Protein AF-A0A431K1G0-F1 (afdb_monomer)

Structure (mmCIF, N/CA/C/O backbone):
data_AF-A0A431K1G0-F1
#
_entry.id   AF-A0A431K1G0-F1
#
loop_
_atom_site.group_PDB
_atom_site.id
_atom_site.type_symbol
_atom_site.label_atom_id
_atom_site.label_alt_id
_atom_site.label_comp_id
_atom_site.label_asym_id
_atom_site.label_entity_id
_atom_site.label_seq_id
_atom_site.pdbx_PDB_ins_code
_atom_site.Cartn_x
_atom_site.Cartn_y
_atom_site.Cartn_z
_atom_site.occupancy
_atom_site.B_iso_or_equiv
_atom_site.auth_seq_id
_atom_site.auth_comp_id
_atom_site.auth_asym_id
_atom_site.auth_atom_id
_atom_site.pdbx_PDB_model_num
ATOM 1 N N . MET A 1 1 ? -19.850 4.239 7.654 1.00 68.44 1 MET A N 1
ATOM 2 C CA . MET A 1 1 ? -18.557 4.791 7.190 1.00 68.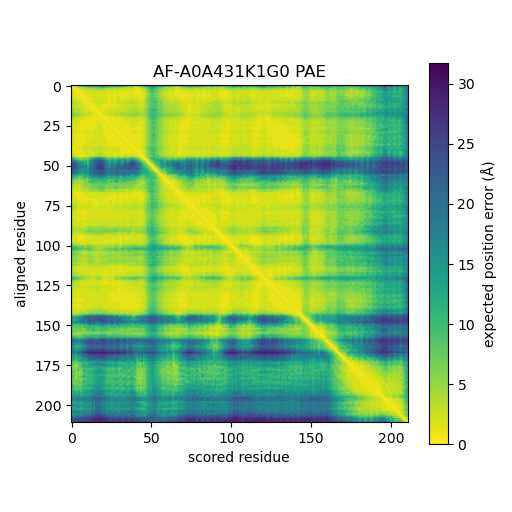44 1 MET A CA 1
ATOM 3 C C . MET A 1 1 ? -17.780 3.682 6.498 1.00 68.44 1 MET A C 1
ATOM 5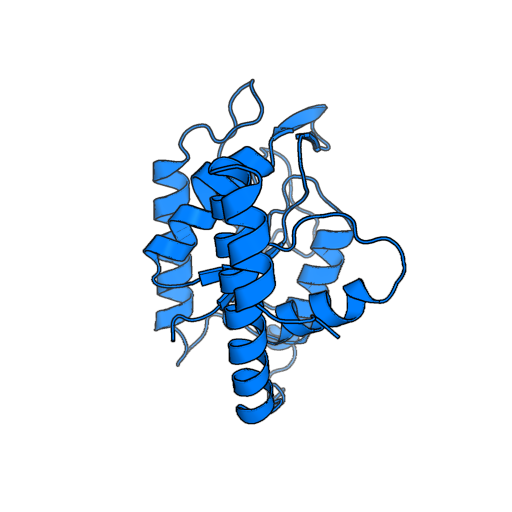 O O . MET A 1 1 ? -17.920 2.540 6.928 1.00 68.44 1 MET A O 1
ATOM 9 N N . ARG A 1 2 ? -17.032 3.976 5.426 1.00 83.62 2 ARG A N 1
ATOM 10 C CA . ARG A 1 2 ? -16.175 2.970 4.774 1.00 83.62 2 ARG A CA 1
ATOM 11 C C . ARG A 1 2 ? -14.934 2.705 5.646 1.00 83.62 2 ARG A C 1
ATOM 13 O O . ARG A 1 2 ? -14.463 3.650 6.276 1.00 83.62 2 ARG A O 1
ATOM 20 N N . PRO A 1 3 ? -14.411 1.467 5.717 1.00 89.38 3 PRO A N 1
ATOM 21 C CA . PRO A 1 3 ? -13.143 1.203 6.395 1.00 89.38 3 PRO A CA 1
ATOM 22 C C . PRO A 1 3 ? -11.995 1.969 5.733 1.00 89.38 3 PRO A C 1
ATOM 24 O O . PRO A 1 3 ? -11.969 2.109 4.508 1.00 89.38 3 PRO A O 1
ATOM 27 N N . LEU A 1 4 ? -11.035 2.431 6.533 1.00 90.56 4 LEU A N 1
ATOM 28 C CA . LEU A 1 4 ? -9.854 3.137 6.032 1.00 90.56 4 LEU A CA 1
ATOM 29 C C . LEU A 1 4 ? -8.742 2.140 5.686 1.00 90.56 4 LEU A C 1
ATOM 31 O O . LEU A 1 4 ? -8.428 1.250 6.484 1.00 90.56 4 LEU A O 1
ATOM 35 N N . CYS A 1 5 ? -8.120 2.324 4.522 1.00 93.19 5 CYS A N 1
ATOM 36 C CA . CYS A 1 5 ? -6.957 1.564 4.080 1.00 93.19 5 CYS A CA 1
ATOM 37 C C . CYS A 1 5 ? -5.764 2.499 3.866 1.00 93.19 5 CYS A C 1
ATOM 39 O O . CYS A 1 5 ? -5.753 3.298 2.927 1.00 93.19 5 CYS A O 1
ATOM 41 N N . PHE A 1 6 ? -4.751 2.388 4.723 1.00 93.62 6 PHE A N 1
ATOM 42 C CA . PHE A 1 6 ? -3.534 3.193 4.623 1.00 93.62 6 PHE A CA 1
ATOM 43 C C . PHE A 1 6 ? -2.637 2.685 3.489 1.00 93.62 6 PHE A C 1
ATOM 45 O O . PHE A 1 6 ? -2.483 1.478 3.317 1.00 93.62 6 PHE A O 1
ATOM 52 N N . VAL A 1 7 ? -2.029 3.585 2.721 1.00 95.00 7 VAL A N 1
ATOM 53 C CA . VAL A 1 7 ? -1.162 3.239 1.590 1.00 95.00 7 VAL A CA 1
ATOM 54 C C . VAL A 1 7 ? 0.262 3.694 1.874 1.00 95.00 7 VAL A C 1
ATOM 56 O O . VAL A 1 7 ? 0.550 4.889 1.867 1.00 95.00 7 VAL A O 1
ATOM 59 N N . LEU A 1 8 ? 1.150 2.724 2.082 1.00 94.25 8 LEU A N 1
ATOM 60 C CA . LEU A 1 8 ? 2.581 2.926 2.259 1.00 94.25 8 LEU A CA 1
ATOM 61 C C . LEU A 1 8 ? 3.246 2.785 0.889 1.00 94.25 8 LEU A C 1
ATOM 63 O O . LEU A 1 8 ? 3.428 1.675 0.386 1.00 94.25 8 LEU A O 1
ATOM 67 N N . ILE A 1 9 ? 3.565 3.906 0.251 1.00 94.19 9 ILE A N 1
ATOM 68 C CA . ILE A 1 9 ? 4.151 3.922 -1.091 1.00 94.19 9 ILE A CA 1
ATOM 69 C C . ILE A 1 9 ? 5.136 5.093 -1.232 1.00 94.19 9 ILE A C 1
ATOM 71 O O . ILE A 1 9 ? 4.887 6.167 -0.681 1.00 94.19 9 ILE A O 1
ATOM 75 N N . PRO A 1 10 ? 6.253 4.932 -1.965 1.00 92.38 10 PRO A N 1
ATOM 76 C CA . PRO A 1 10 ? 7.095 6.060 -2.354 1.00 92.38 10 PRO A CA 1
ATOM 77 C C . PRO A 1 10 ? 6.356 7.092 -3.224 1.00 92.38 10 PRO A C 1
ATOM 79 O O . PRO A 1 10 ? 5.346 6.787 -3.850 1.00 92.38 10 PRO A O 1
ATOM 82 N N . PHE A 1 11 ? 6.901 8.307 -3.327 1.00 90.06 11 PHE A N 1
ATOM 83 C CA . PHE A 1 11 ? 6.332 9.373 -4.165 1.00 90.06 11 PHE A CA 1
ATOM 84 C C . PHE A 1 11 ? 7.098 9.580 -5.462 1.00 90.06 11 PHE A C 1
ATOM 86 O O . PHE A 1 11 ? 8.335 9.519 -5.485 1.00 90.06 11 PHE A O 1
ATOM 93 N N . GLY A 1 12 ? 6.354 9.927 -6.513 1.00 92.12 12 GLY A N 1
ATOM 94 C CA . GLY A 1 12 ? 6.903 10.307 -7.803 1.00 92.12 12 GLY A CA 1
ATOM 95 C C . GLY A 1 12 ? 7.677 9.189 -8.486 1.00 92.12 12 GLY A C 1
ATOM 96 O O . GLY A 1 12 ? 7.477 7.996 -8.249 1.00 92.12 12 GLY A O 1
ATOM 97 N N . ARG A 1 13 ? 8.593 9.595 -9.365 1.00 95.44 13 ARG A N 1
ATOM 98 C CA . ARG A 1 13 ? 9.437 8.670 -10.119 1.00 95.44 13 ARG A CA 1
ATOM 99 C C . ARG A 1 13 ? 10.722 8.399 -9.351 1.00 95.44 13 ARG A C 1
ATOM 101 O O . ARG A 1 13 ? 11.440 9.337 -9.003 1.00 95.44 13 ARG A O 1
ATOM 108 N N . LYS A 1 14 ? 11.028 7.128 -9.093 1.00 94.94 14 LYS A N 1
ATOM 109 C CA . LYS A 1 14 ? 12.250 6.713 -8.388 1.00 94.94 14 LYS A CA 1
ATOM 110 C C . LYS A 1 14 ? 12.920 5.556 -9.113 1.00 94.94 14 LYS A C 1
ATOM 112 O O . LYS A 1 14 ? 12.252 4.721 -9.720 1.00 94.94 14 LYS A O 1
ATOM 117 N N . THR A 1 15 ? 14.243 5.511 -9.042 1.00 95.19 15 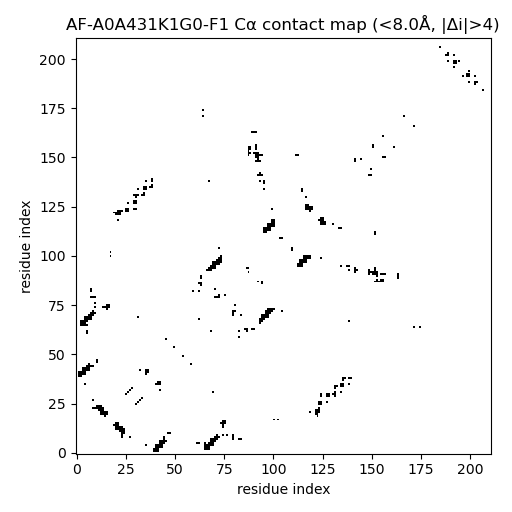THR A N 1
ATOM 118 C CA . THR A 1 15 ? 15.023 4.380 -9.546 1.00 95.19 15 THR A CA 1
ATOM 119 C C . THR A 1 15 ? 15.081 3.301 -8.476 1.00 95.19 15 THR A C 1
ATOM 121 O O . THR A 1 15 ? 15.496 3.573 -7.351 1.00 95.19 15 THR A O 1
ATOM 124 N N . ILE A 1 16 ? 14.633 2.098 -8.820 1.00 93.88 16 ILE A N 1
ATOM 125 C CA . ILE A 1 16 ? 14.622 0.934 -7.928 1.00 93.88 16 ILE A CA 1
ATOM 126 C C . ILE A 1 16 ? 15.963 0.183 -8.015 1.00 93.88 16 ILE A C 1
ATOM 128 O O . ILE A 1 16 ? 16.730 0.435 -8.949 1.00 93.88 16 ILE A O 1
ATOM 132 N N . PRO A 1 17 ? 16.277 -0.745 -7.089 1.00 91.06 17 PRO A N 1
ATOM 133 C CA . PRO A 1 17 ? 17.582 -1.415 -7.050 1.00 91.06 17 PRO A CA 1
ATOM 134 C C . PRO A 1 17 ? 18.004 -2.121 -8.348 1.00 91.06 17 PRO A C 1
ATOM 136 O O . PRO A 1 17 ? 19.194 -2.186 -8.640 1.00 91.06 17 PRO A O 1
ATOM 139 N N . SER A 1 18 ? 17.056 -2.598 -9.165 1.00 90.12 18 SER A N 1
ATOM 140 C CA . SER A 1 18 ? 17.340 -3.181 -10.488 1.00 90.12 18 SER A CA 1
ATOM 141 C C . SER A 1 18 ? 17.762 -2.161 -11.559 1.00 90.12 18 SER A C 1
ATOM 143 O O . SER A 1 18 ? 18.020 -2.536 -12.700 1.00 90.12 18 SER A O 1
ATOM 145 N N . GLY A 1 19 ? 17.825 -0.868 -11.226 1.00 91.25 19 GLY A N 1
ATOM 146 C CA . GLY A 1 19 ? 18.193 0.219 -12.137 1.00 91.25 19 GLY A CA 1
ATOM 147 C C . GLY A 1 19 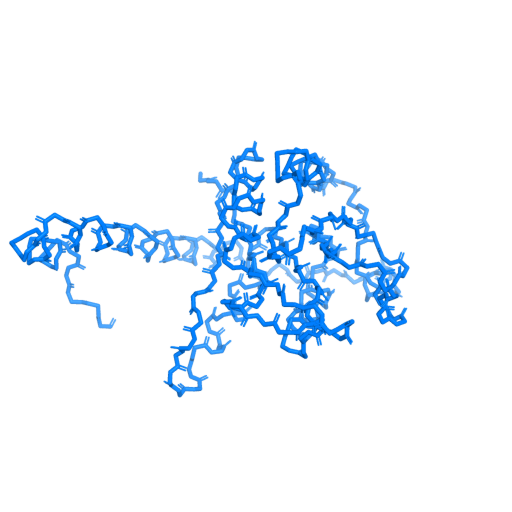? 17.030 0.760 -12.973 1.00 91.25 19 GLY A C 1
ATOM 148 O O . GLY A 1 19 ? 17.196 1.738 -13.700 1.00 91.25 19 GLY A O 1
ATOM 149 N N . ARG A 1 20 ? 15.838 0.165 -12.862 1.00 92.25 20 ARG A N 1
ATOM 150 C CA . ARG A 1 20 ? 14.628 0.631 -13.550 1.00 92.25 20 ARG A CA 1
ATOM 151 C C . ARG A 1 20 ? 14.061 1.867 -12.855 1.00 92.25 20 ARG A C 1
ATOM 153 O O . ARG A 1 20 ? 14.095 1.968 -11.633 1.00 92.25 20 ARG A O 1
ATOM 160 N N . THR A 1 21 ? 13.484 2.790 -13.614 1.00 95.81 21 THR A N 1
ATOM 161 C CA . THR A 1 21 ? 12.684 3.882 -13.045 1.00 95.81 21 THR A CA 1
ATOM 162 C C . THR A 1 21 ? 11.229 3.449 -12.946 1.00 95.81 21 THR A C 1
ATOM 164 O O . THR A 1 21 ? 10.678 2.936 -13.915 1.00 95.81 21 THR A O 1
ATOM 167 N N . VAL A 1 22 ? 10.609 3.678 -11.791 1.00 97.06 22 VAL A N 1
ATOM 168 C CA . VAL A 1 22 ? 9.203 3.371 -11.506 1.00 97.06 22 VAL A CA 1
ATOM 169 C C . VAL A 1 22 ? 8.473 4.657 -11.161 1.00 97.06 22 VAL A C 1
ATOM 171 O O . VAL A 1 22 ? 9.002 5.484 -10.421 1.00 97.06 22 VAL A O 1
ATOM 174 N N . ASP A 1 23 ? 7.279 4.829 -11.716 1.00 96.94 23 ASP A N 1
ATOM 175 C CA . ASP A 1 23 ? 6.359 5.916 -11.409 1.00 96.94 23 ASP A CA 1
ATOM 176 C C . ASP A 1 23 ? 5.360 5.450 -10.343 1.00 96.94 23 ASP A C 1
ATOM 178 O O . ASP A 1 23 ? 4.373 4.769 -10.633 1.00 96.94 23 ASP A O 1
ATOM 182 N N . PHE A 1 24 ? 5.639 5.791 -9.086 1.00 96.19 24 PHE A N 1
ATOM 183 C CA . PHE A 1 24 ? 4.817 5.366 -7.957 1.00 96.19 24 PHE A CA 1
ATOM 184 C C . PHE A 1 24 ? 3.478 6.109 -7.878 1.00 96.19 24 PHE A C 1
ATOM 186 O O . PHE A 1 24 ? 2.517 5.585 -7.313 1.00 96.19 24 PHE A O 1
ATOM 193 N N . ASP A 1 25 ? 3.361 7.282 -8.506 1.00 95.75 25 ASP A N 1
ATOM 194 C CA . ASP A 1 25 ? 2.074 7.966 -8.637 1.00 95.75 25 ASP A CA 1
ATOM 195 C C . ASP A 1 25 ? 1.167 7.243 -9.639 1.00 95.75 25 ASP A C 1
ATOM 197 O O . ASP A 1 25 ? -0.039 7.108 -9.401 1.00 95.75 25 ASP A O 1
ATOM 201 N N . ALA A 1 26 ? 1.735 6.692 -10.716 1.00 96.75 26 ALA A N 1
ATOM 202 C CA . ALA A 1 26 ? 1.012 5.815 -11.634 1.00 96.75 26 ALA A CA 1
ATOM 203 C C . ALA A 1 26 ? 0.604 4.491 -10.965 1.00 96.75 26 ALA A C 1
ATOM 205 O O . ALA A 1 26 ? -0.540 4.065 -11.114 1.00 96.75 26 ALA A O 1
ATOM 206 N N . VAL A 1 27 ? 1.494 3.866 -10.182 1.00 97.62 27 VAL A N 1
ATOM 207 C CA . VAL A 1 27 ? 1.155 2.664 -9.391 1.00 97.62 27 VAL A CA 1
ATOM 208 C C . VAL A 1 27 ? -0.008 2.963 -8.440 1.00 97.62 27 VAL A C 1
ATOM 210 O O . VAL A 1 27 ? -0.998 2.231 -8.413 1.00 97.62 27 VAL A O 1
ATOM 213 N N . TYR A 1 28 ? 0.049 4.074 -7.705 1.00 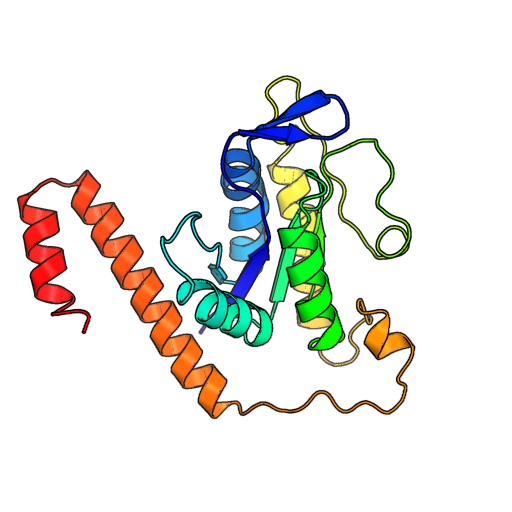97.50 28 TYR A N 1
ATOM 214 C CA . TYR A 1 28 ? -1.032 4.452 -6.802 1.00 97.50 28 TYR A CA 1
ATOM 215 C C . TYR A 1 28 ? -2.362 4.688 -7.531 1.00 97.50 28 TYR A C 1
ATOM 217 O O . TYR A 1 28 ? -3.389 4.127 -7.148 1.00 97.50 28 TYR A O 1
ATOM 225 N N . SER A 1 29 ? -2.351 5.527 -8.567 1.00 97.00 29 SER A N 1
ATOM 226 C CA . SER A 1 29 ? -3.571 5.995 -9.230 1.00 97.00 29 SER A CA 1
ATOM 227 C C . SER A 1 29 ? -4.232 4.942 -10.119 1.00 97.00 29 SER A C 1
ATOM 229 O O . SER A 1 29 ? -5.460 4.908 -10.181 1.00 97.00 29 SER A O 1
ATOM 231 N N . ALA A 1 30 ? -3.450 4.083 -10.778 1.00 97.44 30 ALA A N 1
ATOM 232 C CA . ALA A 1 30 ? -3.962 3.086 -11.714 1.00 97.44 30 ALA A CA 1
ATOM 233 C C . ALA A 1 30 ? -4.217 1.712 -11.074 1.00 97.44 30 ALA A C 1
ATOM 235 O O . ALA A 1 30 ? -5.067 0.977 -11.566 1.00 97.44 30 ALA A O 1
ATOM 236 N N . LEU A 1 31 ? -3.503 1.362 -9.996 1.00 98.06 31 LEU A N 1
ATOM 237 C CA . LEU A 1 31 ? -3.575 0.036 -9.370 1.00 98.06 31 LEU A CA 1
ATOM 238 C C . LEU A 1 31 ? -4.142 0.118 -7.948 1.00 98.06 31 LEU A C 1
ATOM 240 O O . LEU A 1 31 ? -5.209 -0.431 -7.677 1.00 98.06 31 LEU A O 1
ATOM 244 N N . ILE A 1 32 ? -3.453 0.809 -7.034 1.00 98.31 32 ILE A N 1
ATOM 245 C CA . ILE A 1 32 ? -3.741 0.706 -5.593 1.00 98.31 32 ILE A CA 1
ATOM 246 C C . ILE A 1 32 ? -5.077 1.351 -5.224 1.00 98.31 32 ILE A C 1
ATOM 248 O O . ILE A 1 32 ? -5.929 0.710 -4.609 1.00 98.31 32 ILE A O 1
ATOM 252 N N . ARG A 1 33 ? -5.277 2.621 -5.591 1.00 97.81 33 ARG A N 1
ATOM 253 C CA . ARG A 1 33 ? -6.491 3.363 -5.235 1.00 97.81 33 ARG A CA 1
ATOM 254 C C . ARG A 1 33 ? -7.754 2.708 -5.814 1.00 97.81 33 ARG A C 1
ATOM 256 O O . ARG A 1 33 ? -8.671 2.474 -5.027 1.00 97.81 33 ARG A O 1
ATOM 263 N N . PRO A 1 34 ? -7.815 2.347 -7.114 1.00 98.31 34 PRO A N 1
ATOM 264 C CA . PRO A 1 34 ? -8.975 1.649 -7.664 1.00 98.31 34 PRO A CA 1
ATOM 265 C C . PRO A 1 34 ? -9.271 0.329 -6.949 1.00 98.31 34 PRO A C 1
ATOM 267 O O . PRO A 1 34 ? -10.433 0.022 -6.698 1.00 98.31 34 PRO A O 1
ATOM 270 N N . ALA A 1 35 ? -8.236 -0.430 -6.573 1.00 98.50 35 ALA A N 1
ATOM 271 C CA . ALA A 1 35 ? -8.416 -1.704 -5.889 1.00 98.50 35 ALA A CA 1
ATOM 272 C C . ALA A 1 35 ? -9.036 -1.555 -4.492 1.00 98.50 35 ALA A C 1
ATOM 274 O O . ALA A 1 35 ? -9.929 -2.323 -4.124 1.00 98.50 3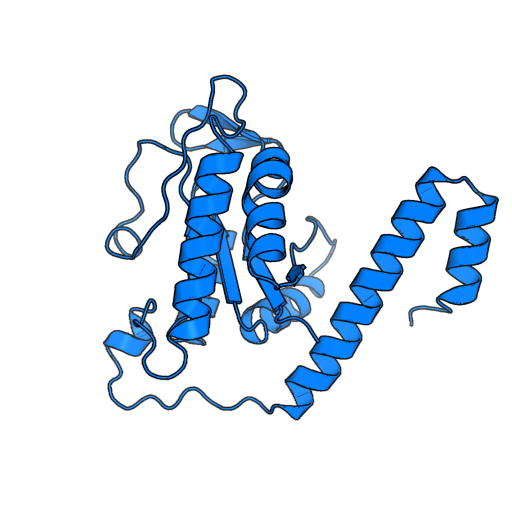5 ALA A O 1
ATOM 275 N N . ILE A 1 36 ? -8.572 -0.559 -3.730 1.00 98.06 36 ILE A N 1
ATOM 276 C CA . ILE A 1 36 ? -9.090 -0.229 -2.396 1.00 98.06 36 ILE A CA 1
ATOM 277 C C . ILE A 1 36 ? -10.546 0.240 -2.491 1.00 98.06 36 ILE A C 1
ATOM 279 O O . ILE A 1 36 ? -11.405 -0.229 -1.743 1.00 98.06 36 ILE A O 1
ATOM 283 N N . GLU A 1 37 ? -10.847 1.128 -3.440 1.00 97.19 37 GLU A N 1
ATOM 284 C CA . GLU A 1 37 ? -12.205 1.642 -3.643 1.00 97.19 37 GLU A CA 1
ATOM 285 C C . GLU A 1 37 ? -13.171 0.533 -4.084 1.00 97.19 37 GLU A C 1
ATOM 287 O O . GLU A 1 37 ? -14.294 0.460 -3.580 1.00 97.19 37 GLU A O 1
ATOM 292 N N . ALA A 1 38 ? -12.724 -0.380 -4.952 1.00 97.44 38 ALA A N 1
ATOM 293 C CA . ALA A 1 38 ? -13.490 -1.556 -5.364 1.00 97.44 38 ALA A CA 1
ATOM 294 C C . ALA A 1 38 ? -13.722 -2.557 -4.216 1.00 97.44 38 ALA A C 1
ATOM 296 O O . ALA A 1 38 ? -14.728 -3.265 -4.215 1.00 97.44 38 ALA A O 1
ATOM 297 N N . ALA A 1 39 ? -12.848 -2.582 -3.204 1.00 96.38 39 ALA A N 1
ATOM 298 C CA . ALA A 1 39 ? -13.054 -3.337 -1.967 1.00 96.38 39 ALA A CA 1
ATOM 299 C C . ALA A 1 39 ? -14.012 -2.633 -0.979 1.00 96.38 39 ALA A C 1
ATOM 301 O O . ALA A 1 39 ? -14.231 -3.122 0.129 1.00 96.38 39 ALA A O 1
ATOM 302 N N . GLY A 1 40 ? -14.600 -1.488 -1.348 1.00 95.31 40 GLY A N 1
ATOM 303 C CA . GLY A 1 40 ? -15.525 -0.733 -0.497 1.00 95.31 40 GLY A CA 1
ATOM 304 C C . GLY A 1 40 ? -14.840 0.036 0.637 1.00 95.31 40 GLY A C 1
ATOM 305 O O . GLY A 1 40 ? -15.498 0.403 1.612 1.00 95.31 40 GLY A O 1
ATOM 306 N N . MET A 1 41 ? -13.535 0.275 0.516 1.00 94.38 41 MET A N 1
ATOM 307 C CA . MET A 1 41 ? -12.710 0.991 1.488 1.00 94.38 41 MET A CA 1
ATOM 308 C C . MET A 1 41 ? -12.366 2.394 0.973 1.00 94.38 41 MET A C 1
ATOM 310 O O . MET A 1 41 ? -12.585 2.724 -0.194 1.00 94.38 41 MET A O 1
ATOM 314 N N . GLU A 1 42 ? -11.824 3.233 1.848 1.00 91.94 42 GLU A N 1
ATOM 315 C CA . GLU A 1 42 ? -11.298 4.550 1.495 1.00 91.94 42 GLU A CA 1
ATOM 316 C C . GLU A 1 42 ? -9.768 4.557 1.590 1.00 91.94 42 GLU A C 1
ATOM 318 O O . GLU A 1 42 ? -9.188 4.192 2.615 1.00 91.94 42 GLU A O 1
ATOM 323 N N . ALA A 1 43 ? -9.114 4.928 0.485 1.00 92.50 43 ALA A N 1
ATOM 324 C CA . ALA A 1 43 ? -7.661 4.927 0.372 1.00 92.50 43 ALA A CA 1
ATOM 325 C C . ALA A 1 43 ? -7.060 6.174 1.026 1.00 92.50 43 ALA A C 1
ATOM 327 O O . ALA A 1 43 ? -7.312 7.301 0.594 1.00 92.50 43 ALA A O 1
ATOM 328 N N . LEU A 1 44 ? -6.199 5.960 2.019 1.00 89.56 44 LEU A N 1
ATOM 329 C CA . LEU A 1 44 ? -5.423 7.009 2.659 1.00 89.56 44 LEU A CA 1
ATOM 330 C C . LEU A 1 44 ? -3.959 6.868 2.261 1.00 89.56 44 LEU A C 1
ATOM 332 O O . LEU A 1 44 ? -3.200 6.119 2.868 1.00 89.56 44 LEU A O 1
ATOM 336 N N . ARG A 1 45 ? -3.569 7.607 1.226 1.00 89.31 45 ARG A N 1
ATOM 337 C CA . ARG A 1 45 ? -2.167 7.881 0.922 1.00 89.31 45 ARG A CA 1
ATOM 338 C C . ARG A 1 45 ? -1.819 9.225 1.540 1.00 89.31 45 ARG A C 1
ATOM 340 O O . ARG A 1 45 ? -2.490 10.217 1.242 1.00 89.31 45 ARG A O 1
ATOM 347 N N . GLU A 1 46 ? -0.806 9.266 2.393 1.00 76.19 46 GLU A N 1
ATOM 348 C CA . GLU A 1 46 ? -0.220 10.555 2.753 1.00 76.19 46 GLU A CA 1
ATOM 349 C C . GLU A 1 46 ? 0.475 11.121 1.524 1.00 76.19 46 GLU A C 1
ATOM 351 O O . GLU A 1 46 ? 1.081 10.366 0.787 1.00 76.19 46 GLU A O 1
ATOM 356 N N . ASP A 1 47 ? 0.347 12.409 1.235 1.00 61.91 47 ASP A N 1
ATOM 357 C CA . ASP A 1 47 ? 1.088 13.022 0.133 1.00 61.91 47 ASP A CA 1
ATOM 358 C C . ASP A 1 47 ? 2.417 13.555 0.700 1.00 61.91 47 ASP A C 1
ATOM 360 O O . ASP A 1 47 ? 2.437 14.181 1.760 1.00 61.91 47 ASP A O 1
ATOM 364 N N . GLY A 1 48 ? 3.532 13.227 0.046 1.00 52.56 48 GLY A N 1
ATOM 365 C CA . GLY A 1 48 ? 4.875 13.457 0.575 1.00 52.56 48 GLY A CA 1
ATOM 366 C C . GLY A 1 48 ? 5.262 14.922 0.808 1.00 52.56 48 GLY A C 1
ATOM 367 O O . GLY A 1 48 ? 4.809 15.829 0.118 1.00 52.56 48 GLY A O 1
ATOM 368 N N . GLU A 1 49 ? 6.201 15.064 1.750 1.00 41.47 49 GLU A N 1
ATOM 369 C CA . GLU A 1 49 ? 6.921 16.257 2.221 1.00 41.47 49 GLU A CA 1
ATOM 370 C C . GLU A 1 49 ? 6.112 17.288 3.009 1.00 41.47 49 GLU A C 1
ATOM 372 O O . GLU A 1 49 ? 5.652 18.310 2.506 1.00 41.47 49 GLU A O 1
ATOM 377 N N . ALA A 1 50 ? 6.093 17.082 4.324 1.00 42.53 50 ALA A N 1
ATOM 378 C CA . ALA A 1 50 ? 5.892 18.174 5.249 1.00 42.53 50 ALA A CA 1
ATOM 379 C C . ALA A 1 50 ? 7.169 18.469 6.030 1.00 42.53 50 ALA A C 1
ATOM 381 O O . ALA A 1 50 ? 7.763 17.618 6.695 1.00 42.53 50 ALA A O 1
ATOM 382 N N . VAL A 1 51 ? 7.578 19.722 5.902 1.00 36.12 51 VAL A N 1
ATOM 383 C CA . VAL A 1 51 ? 8.713 20.343 6.566 1.00 36.12 51 VAL A CA 1
ATOM 384 C C . VAL A 1 51 ? 8.504 20.289 8.082 1.00 36.12 51 VAL A C 1
ATOM 386 O O . VAL A 1 51 ? 7.556 20.868 8.603 1.00 36.12 51 VAL A O 1
ATOM 389 N N . GLY A 1 52 ? 9.413 19.611 8.787 1.00 40.00 52 GLY A N 1
ATOM 390 C CA . GLY A 1 52 ? 9.558 19.693 10.242 1.00 40.00 52 GLY A CA 1
ATOM 391 C C . GLY A 1 52 ? 8.683 18.736 11.056 1.00 40.00 52 GLY A C 1
ATOM 392 O O . GLY A 1 52 ? 7.609 19.123 11.491 1.00 40.00 52 GLY A O 1
ATOM 393 N N . GLY A 1 53 ? 9.194 17.525 11.331 1.00 42.88 53 GLY A N 1
ATOM 394 C CA . GLY A 1 53 ? 9.018 16.716 12.560 1.00 42.88 53 GLY A CA 1
ATOM 395 C C . GLY A 1 53 ? 7.614 16.276 13.018 1.00 42.88 53 GLY A C 1
ATOM 396 O O . GLY A 1 53 ? 7.427 15.123 13.398 1.00 42.88 53 GLY A O 1
ATOM 397 N N . THR A 1 54 ? 6.626 17.163 13.002 1.00 43.84 54 THR A N 1
ATOM 398 C CA . THR A 1 54 ? 5.298 17.015 13.613 1.00 43.84 54 THR A CA 1
ATOM 399 C C . THR A 1 54 ? 4.377 16.086 12.817 1.00 43.84 54 THR A C 1
ATOM 401 O O . THR A 1 54 ? 3.495 15.444 13.383 1.00 43.84 54 THR A O 1
ATOM 404 N N . ILE A 1 55 ? 4.614 15.946 11.509 1.00 51.47 55 ILE A N 1
ATOM 405 C CA . ILE A 1 55 ? 3.779 15.136 10.604 1.00 51.47 55 ILE A CA 1
ATOM 406 C C . ILE A 1 55 ? 3.982 13.638 10.835 1.00 51.47 55 ILE A C 1
ATOM 408 O O . ILE A 1 55 ? 3.019 12.877 10.773 1.00 51.47 55 ILE A O 1
ATOM 412 N N . HIS A 1 56 ? 5.194 13.224 11.222 1.00 58.25 56 HIS A N 1
ATOM 413 C CA . HIS A 1 56 ? 5.499 11.820 11.503 1.00 58.25 56 HIS A CA 1
ATOM 414 C C . HIS A 1 56 ? 4.582 11.229 12.580 1.00 58.25 56 HIS A C 1
ATOM 416 O O . HIS A 1 56 ? 4.199 10.070 12.489 1.00 58.25 56 HIS A O 1
ATOM 422 N N . LYS A 1 57 ? 4.173 12.011 13.589 1.00 57.03 57 LYS A N 1
ATOM 423 C CA . LYS A 1 57 ? 3.285 11.503 14.642 1.00 57.03 57 LYS A CA 1
ATOM 424 C C . LYS A 1 57 ? 1.879 11.209 14.109 1.00 57.03 57 LYS A C 1
ATOM 426 O O . LYS A 1 57 ? 1.379 10.111 14.323 1.00 57.03 57 LYS A O 1
ATOM 431 N N . ALA A 1 58 ? 1.283 12.149 13.376 1.00 62.66 58 ALA A N 1
ATOM 432 C CA . ALA A 1 58 ? -0.057 11.983 12.812 1.00 62.66 58 ALA A CA 1
ATOM 433 C C . ALA A 1 58 ? -0.105 10.862 11.755 1.00 62.66 58 ALA A C 1
ATOM 435 O O . ALA A 1 58 ? -1.077 10.112 11.697 1.00 62.66 58 ALA A O 1
ATOM 436 N N . ALA A 1 59 ? 0.964 10.707 10.971 1.00 67.75 59 ALA A N 1
ATOM 437 C CA . ALA A 1 59 ? 1.130 9.634 9.995 1.00 67.75 59 ALA A CA 1
ATOM 438 C C . ALA A 1 59 ? 1.150 8.243 10.629 1.00 67.75 59 ALA A C 1
ATOM 440 O O . ALA A 1 59 ? 0.370 7.360 10.265 1.00 67.75 59 ALA A O 1
ATOM 441 N N . HIS A 1 60 ? 2.000 8.057 11.641 1.00 70.94 60 HIS A N 1
ATOM 442 C CA . HIS A 1 60 ? 2.089 6.787 12.351 1.00 70.94 60 HIS A CA 1
ATOM 443 C C . HIS A 1 60 ? 0.805 6.484 13.136 1.00 70.94 60 HIS A C 1
ATOM 445 O O . HIS A 1 60 ? 0.365 5.335 13.168 1.00 70.94 60 HIS A O 1
ATOM 451 N N . GLU A 1 61 ? 0.161 7.500 13.724 1.00 71.81 61 GLU A N 1
ATOM 452 C CA . GLU A 1 61 ? -1.156 7.348 14.352 1.00 71.81 61 GLU A CA 1
ATOM 453 C C . GLU A 1 61 ? -2.193 6.847 13.337 1.00 71.81 61 GLU A C 1
ATOM 455 O O . GLU A 1 61 ? -2.903 5.880 13.624 1.00 71.81 61 GLU A O 1
ATOM 460 N N . ARG A 1 62 ? -2.225 7.412 12.121 1.00 76.19 62 ARG A N 1
ATOM 461 C CA . ARG A 1 62 ? -3.115 6.944 11.046 1.00 76.19 62 ARG A CA 1
ATOM 462 C C . ARG A 1 62 ? -2.849 5.500 10.654 1.00 76.19 62 ARG A C 1
ATOM 464 O O . ARG A 1 62 ? -3.793 4.716 10.569 1.00 76.19 62 ARG A O 1
ATOM 471 N N . LEU A 1 63 ? -1.588 5.133 10.458 1.00 82.12 63 LEU A N 1
ATOM 472 C CA . LEU A 1 63 ? -1.184 3.774 10.099 1.00 82.12 63 LEU A CA 1
ATOM 473 C C . LEU A 1 63 ? -1.618 2.733 11.148 1.00 82.12 63 LEU A C 1
ATOM 475 O O . LEU A 1 63 ? -2.073 1.633 10.811 1.00 82.12 63 LEU A O 1
ATOM 479 N N . ILE A 1 64 ? -1.500 3.087 12.429 1.00 76.75 64 ILE A N 1
ATOM 480 C CA . ILE A 1 64 ? -1.903 2.238 13.555 1.00 76.75 64 ILE A CA 1
ATOM 481 C C . ILE A 1 64 ? -3.433 2.101 13.627 1.00 76.75 64 ILE A C 1
ATOM 483 O O . ILE A 1 64 ? -3.948 1.009 13.904 1.00 76.75 64 ILE A O 1
ATOM 487 N N . LEU A 1 65 ? -4.164 3.188 13.372 1.00 77.75 65 LEU A N 1
ATOM 488 C CA . LEU A 1 65 ? -5.620 3.249 13.525 1.00 77.75 65 LEU A CA 1
ATOM 489 C C . LEU A 1 65 ? -6.397 2.736 12.305 1.00 77.75 65 LEU A C 1
ATOM 491 O O . LEU A 1 65 ? -7.508 2.240 12.485 1.00 77.75 65 LEU A O 1
ATOM 495 N N . CYS A 1 66 ? -5.824 2.765 11.098 1.00 85.50 66 CYS A N 1
ATOM 496 C CA . CYS A 1 66 ? -6.484 2.233 9.902 1.00 85.50 66 CYS A CA 1
ATOM 497 C C . CYS A 1 66 ? -6.789 0.735 10.029 1.00 85.50 66 CYS A C 1
AT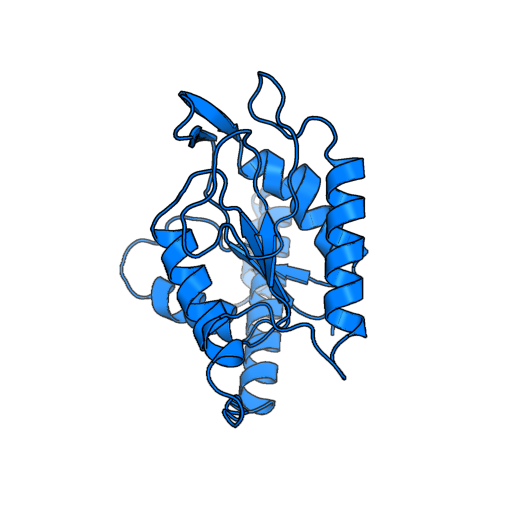OM 499 O O . CYS A 1 66 ? -5.994 -0.051 10.555 1.00 85.50 66 CYS A O 1
ATOM 501 N N . ASP A 1 67 ? -7.949 0.336 9.513 1.00 85.75 67 ASP A N 1
ATOM 502 C CA . ASP A 1 67 ? -8.408 -1.050 9.550 1.00 85.75 67 ASP A CA 1
ATOM 503 C C . ASP A 1 67 ? -7.555 -1.930 8.629 1.00 85.75 67 ASP A C 1
ATOM 505 O O . ASP A 1 67 ? -7.190 -3.040 9.013 1.00 85.75 67 ASP A O 1
ATOM 509 N N . PHE A 1 68 ? -7.146 -1.390 7.478 1.00 92.19 68 PHE A N 1
ATOM 510 C CA . PHE A 1 68 ? -6.352 -2.071 6.454 1.00 92.19 68 PHE A CA 1
ATOM 511 C C . PHE A 1 68 ? -5.102 -1.269 6.083 1.00 92.19 68 PHE A C 1
ATOM 513 O O . PHE A 1 68 ? -5.038 -0.055 6.299 1.00 92.19 68 PHE A O 1
ATOM 520 N N . ALA A 1 69 ? -4.113 -1.947 5.507 1.00 94.31 69 ALA A N 1
ATOM 521 C CA . ALA A 1 69 ? -2.940 -1.309 4.927 1.00 94.31 69 ALA A CA 1
ATOM 522 C C . ALA A 1 69 ? -2.488 -2.011 3.637 1.00 94.31 69 ALA A C 1
ATOM 524 O O . ALA A 1 69 ? -2.566 -3.234 3.524 1.00 94.31 69 ALA A O 1
ATOM 525 N N . VAL A 1 70 ? -1.975 -1.231 2.687 1.00 96.75 70 VAL A N 1
ATOM 526 C CA . VAL A 1 70 ? -1.280 -1.711 1.488 1.00 96.75 70 VAL A CA 1
ATOM 527 C C . VAL A 1 70 ? 0.127 -1.127 1.479 1.00 96.75 70 VAL A C 1
ATOM 529 O O . VAL A 1 70 ? 0.268 0.092 1.553 1.00 96.75 70 VAL A O 1
ATOM 532 N N . ALA A 1 71 ? 1.155 -1.970 1.383 1.00 95.94 71 ALA A N 1
ATOM 533 C CA . ALA A 1 71 ? 2.554 -1.539 1.381 1.00 95.94 71 ALA A CA 1
ATOM 534 C C . ALA A 1 71 ? 3.270 -1.926 0.086 1.00 95.94 71 ALA A C 1
ATOM 536 O O . ALA A 1 71 ? 3.401 -3.110 -0.215 1.00 95.94 71 ALA A O 1
ATOM 537 N N . ASP A 1 72 ? 3.771 -0.945 -0.661 1.00 97.00 72 ASP A N 1
ATOM 538 C CA . ASP A 1 72 ? 4.558 -1.178 -1.870 1.00 97.00 72 ASP A CA 1
ATOM 539 C C . ASP A 1 72 ? 6.060 -1.219 -1.564 1.00 97.00 72 ASP A C 1
ATOM 541 O O . ASP A 1 72 ? 6.679 -0.216 -1.199 1.00 97.00 72 ASP A O 1
ATOM 545 N N . LEU A 1 73 ? 6.659 -2.400 -1.727 1.00 96.56 73 LEU A N 1
ATOM 546 C CA . LEU A 1 73 ? 8.055 -2.662 -1.374 1.00 96.56 73 LEU A CA 1
ATOM 547 C C . LEU A 1 73 ? 9.016 -2.518 -2.560 1.00 96.56 73 LEU A C 1
ATOM 549 O O . LEU A 1 73 ? 10.207 -2.799 -2.422 1.00 96.56 73 LEU A O 1
ATOM 553 N N . THR A 1 74 ? 8.535 -2.073 -3.724 1.00 96.12 74 THR A N 1
ATOM 554 C CA . THR A 1 74 ? 9.289 -2.104 -4.990 1.00 96.12 74 THR A CA 1
ATOM 555 C C . THR A 1 74 ? 10.560 -1.256 -4.943 1.00 96.12 74 THR A C 1
ATOM 557 O O . THR A 1 74 ? 11.584 -1.639 -5.503 1.00 96.12 74 THR A O 1
ATOM 560 N N . LEU A 1 75 ? 10.532 -0.117 -4.240 1.00 94.56 75 LEU A N 1
ATOM 561 C CA . LEU A 1 75 ? 11.707 0.751 -4.082 1.00 94.56 75 LEU A CA 1
ATOM 562 C C . LEU A 1 75 ? 12.731 0.230 -3.068 1.00 94.56 75 LEU A C 1
ATOM 564 O O . LEU A 1 75 ? 13.839 0.754 -3.016 1.00 94.56 75 LEU A O 1
ATOM 568 N N . ALA A 1 76 ? 12.369 -0.747 -2.235 1.00 92.69 76 ALA A N 1
ATOM 569 C CA . ALA A 1 76 ? 13.118 -1.083 -1.027 1.00 92.69 76 ALA A CA 1
ATOM 570 C C . ALA A 1 76 ? 13.368 0.150 -0.121 1.00 92.69 76 ALA A C 1
ATOM 572 O O . ALA A 1 76 ? 14.453 0.340 0.427 1.00 92.69 76 ALA A O 1
ATOM 573 N N . SER A 1 77 ? 12.352 1.011 0.020 1.00 91.31 77 SER A N 1
ATOM 574 C CA . SER A 1 77 ? 12.434 2.240 0.816 1.00 91.31 77 SER A CA 1
ATOM 575 C C . SER A 1 77 ? 12.572 1.931 2.315 1.00 91.31 77 SER A C 1
ATOM 577 O O . SER A 1 77 ? 11.679 1.283 2.869 1.00 91.31 77 SER A O 1
ATOM 579 N N . PRO A 1 78 ? 13.610 2.444 3.010 1.00 90.06 78 PRO A N 1
ATOM 580 C CA . PRO A 1 78 ? 13.751 2.277 4.458 1.00 90.06 78 PRO A CA 1
ATOM 581 C C . PRO A 1 78 ? 12.536 2.776 5.249 1.00 90.06 78 PRO A C 1
ATOM 583 O O . PRO A 1 78 ? 12.145 2.146 6.228 1.00 90.06 78 PRO A O 1
ATOM 586 N N . ASN A 1 79 ? 11.900 3.862 4.796 1.00 88.12 79 ASN A N 1
ATOM 587 C CA . ASN A 1 79 ? 10.717 4.419 5.456 1.00 88.12 79 ASN A CA 1
ATOM 588 C C . ASN A 1 79 ? 9.523 3.461 5.364 1.00 88.12 79 ASN A C 1
ATOM 590 O O . ASN A 1 79 ? 8.883 3.192 6.375 1.00 88.12 79 ASN A O 1
ATOM 594 N N . VAL A 1 80 ? 9.282 2.879 4.182 1.00 91.19 80 VAL A N 1
ATOM 595 C CA . VAL A 1 80 ? 8.180 1.922 3.990 1.00 91.19 80 VAL A CA 1
ATOM 596 C C . VAL A 1 80 ? 8.409 0.663 4.830 1.00 91.19 80 VAL A C 1
ATOM 598 O O . VAL A 1 80 ? 7.470 0.151 5.431 1.00 91.19 80 VAL A O 1
ATOM 601 N N . PHE A 1 81 ? 9.652 0.177 4.938 1.00 92.38 81 PHE A N 1
ATOM 602 C CA . PHE A 1 81 ? 9.961 -0.957 5.815 1.00 92.38 81 PHE A CA 1
ATOM 603 C C . PHE A 1 81 ? 9.770 -0.633 7.298 1.00 92.38 81 PHE A C 1
ATOM 605 O O . PHE A 1 81 ? 9.269 -1.477 8.041 1.00 92.38 81 PHE A O 1
ATOM 612 N N . TYR A 1 82 ? 10.144 0.571 7.733 1.00 90.19 82 TYR A N 1
ATOM 613 C CA . TYR A 1 82 ? 9.927 1.015 9.108 1.00 90.19 82 TYR A CA 1
ATOM 614 C C . TYR A 1 82 ? 8.432 1.058 9.453 1.00 90.19 82 TYR A C 1
ATOM 616 O O . TYR A 1 82 ? 8.002 0.478 10.449 1.00 90.19 82 TYR A O 1
ATOM 624 N N . GLU A 1 83 ? 7.627 1.676 8.592 1.00 90.06 83 GLU A N 1
ATOM 625 C CA . GLU A 1 83 ? 6.172 1.746 8.734 1.00 90.06 83 GLU A CA 1
ATOM 626 C C . GLU A 1 83 ? 5.522 0.353 8.684 1.00 90.06 83 GLU A C 1
ATOM 628 O O . GLU A 1 83 ? 4.681 0.034 9.524 1.00 90.06 83 GLU A O 1
ATOM 633 N N . LEU A 1 84 ? 5.957 -0.527 7.775 1.00 91.62 84 LEU A N 1
ATOM 634 C CA . LEU A 1 84 ? 5.505 -1.920 7.739 1.00 91.62 84 LEU A CA 1
ATOM 635 C C . LEU A 1 84 ? 5.820 -2.649 9.055 1.00 91.62 84 LEU A C 1
ATOM 637 O O . LEU A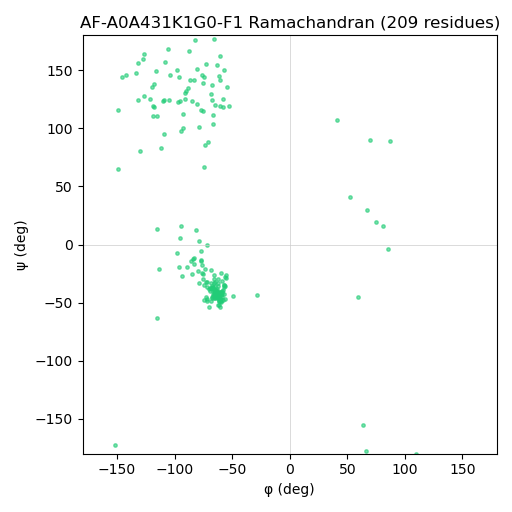 1 84 ? 4.977 -3.377 9.577 1.00 91.62 84 LEU A O 1
ATOM 641 N N . GLY A 1 85 ? 7.004 -2.418 9.625 1.00 90.62 85 GLY A N 1
ATOM 642 C CA . GLY A 1 85 ? 7.384 -2.936 10.938 1.00 90.62 85 GLY A CA 1
ATOM 643 C C . GLY A 1 85 ? 6.464 -2.437 12.055 1.00 90.62 85 GLY A C 1
ATOM 644 O O . GLY A 1 85 ? 5.973 -3.245 12.845 1.00 90.62 85 GLY A O 1
ATOM 645 N N . LEU A 1 86 ? 6.164 -1.132 12.094 1.00 88.69 86 LEU A N 1
ATOM 646 C CA . LEU A 1 86 ? 5.201 -0.555 13.043 1.00 88.69 86 LEU A CA 1
ATOM 647 C C . LEU A 1 86 ? 3.808 -1.175 12.886 1.00 88.69 86 LEU A C 1
ATOM 649 O O . LEU A 1 86 ? 3.163 -1.519 13.880 1.00 88.69 86 LEU A O 1
ATOM 653 N N . ARG A 1 87 ? 3.354 -1.351 11.640 1.00 89.19 87 ARG A N 1
ATOM 654 C CA . ARG A 1 87 ? 2.071 -1.981 11.321 1.00 89.19 87 ARG A CA 1
ATOM 655 C C . ARG A 1 87 ? 2.030 -3.416 11.836 1.00 89.19 87 ARG A C 1
ATOM 657 O O . ARG A 1 87 ? 1.141 -3.731 12.621 1.00 89.19 87 ARG A O 1
ATOM 664 N N . HIS A 1 88 ? 3.004 -4.250 11.476 1.00 89.31 88 HIS A N 1
ATOM 665 C CA . HIS A 1 88 ? 3.091 -5.640 11.933 1.00 89.31 88 HIS A CA 1
ATOM 666 C C . HIS A 1 88 ? 3.252 -5.756 13.452 1.00 89.31 88 HIS A C 1
ATOM 668 O O . HIS A 1 88 ? 2.724 -6.689 14.050 1.00 89.31 88 HIS A O 1
ATOM 674 N N . GLY A 1 89 ? 3.934 -4.814 14.105 1.00 86.50 89 GLY A N 1
ATOM 675 C CA . GLY A 1 89 ? 4.050 -4.792 15.564 1.00 86.50 89 GLY A CA 1
ATOM 676 C C . GLY A 1 89 ? 2.730 -4.488 16.274 1.00 86.50 89 GLY A C 1
ATOM 677 O O . GLY A 1 89 ? 2.561 -4.835 17.440 1.00 86.50 89 GLY A O 1
ATOM 678 N N . ARG A 1 90 ? 1.772 -3.855 15.586 1.00 82.94 90 ARG A N 1
ATOM 679 C CA . ARG A 1 90 ? 0.520 -3.387 16.191 1.00 82.94 90 ARG A CA 1
ATOM 680 C C . ARG A 1 90 ? -0.729 -4.105 15.694 1.00 82.94 90 ARG A C 1
ATOM 682 O O . ARG A 1 90 ? -1.763 -4.048 16.369 1.00 82.94 90 ARG A O 1
ATOM 689 N N . ARG A 1 91 ? -0.658 -4.729 14.522 1.00 83.94 91 ARG A N 1
ATOM 690 C CA . ARG A 1 91 ? -1.773 -5.371 13.831 1.00 83.94 91 ARG A CA 1
ATOM 691 C C . ARG A 1 91 ? -1.339 -6.771 13.389 1.00 83.94 91 ARG A C 1
ATOM 693 O O . ARG A 1 91 ? -0.330 -6.890 12.700 1.00 83.94 91 ARG A O 1
ATOM 700 N N . PRO A 1 92 ? -2.078 -7.820 13.786 1.00 82.69 92 PRO A N 1
ATOM 701 C CA . PRO A 1 92 ? -1.731 -9.199 13.453 1.00 82.69 92 PRO A CA 1
ATOM 702 C C . PRO A 1 92 ? -2.056 -9.566 12.002 1.00 82.69 92 PRO A C 1
ATOM 704 O O . PRO A 1 92 ? -1.582 -10.594 11.527 1.00 82.69 92 PRO A O 1
ATOM 707 N N . ALA A 1 93 ? -2.913 -8.782 11.348 1.00 86.12 93 ALA A N 1
ATOM 708 C CA . ALA A 1 93 ? -3.463 -9.057 10.032 1.00 86.12 93 ALA A CA 1
ATOM 709 C C . ALA A 1 93 ? -3.821 -7.753 9.293 1.00 86.12 93 ALA A C 1
ATOM 711 O O . ALA A 1 93 ? -3.577 -6.649 9.798 1.00 86.12 93 ALA A O 1
ATOM 712 N N . THR A 1 94 ? -4.471 -7.921 8.136 1.00 89.81 94 THR A N 1
ATOM 713 C CA . THR A 1 94 ? -5.053 -6.883 7.268 1.00 89.81 94 THR A CA 1
ATOM 714 C C . THR A 1 94 ? -4.039 -5.961 6.589 1.00 89.81 94 THR A C 1
ATOM 716 O O . THR A 1 94 ? -4.343 -4.806 6.275 1.00 89.81 94 THR A O 1
ATOM 719 N N . THR A 1 95 ? -2.844 -6.484 6.321 1.00 93.12 95 THR A N 1
ATOM 720 C CA . THR A 1 95 ? -1.777 -5.803 5.588 1.00 93.12 95 THR A CA 1
ATOM 721 C C . THR A 1 95 ? -1.459 -6.568 4.302 1.00 93.12 95 THR A C 1
ATOM 723 O O . THR A 1 95 ? -1.031 -7.717 4.335 1.00 93.12 95 THR A O 1
ATOM 726 N N . VAL A 1 96 ? -1.652 -5.934 3.144 1.00 94.94 96 VAL A N 1
ATOM 727 C CA . VAL A 1 96 ? -1.316 -6.521 1.837 1.00 94.94 96 VAL A CA 1
ATOM 728 C C . VAL A 1 96 ? -0.042 -5.876 1.305 1.00 94.94 96 VAL A C 1
ATOM 730 O O . VAL A 1 96 ? 0.029 -4.659 1.157 1.00 94.94 96 VAL A O 1
ATOM 733 N N . MET A 1 97 ? 0.972 -6.676 0.987 1.00 96.06 97 MET A N 1
ATOM 734 C CA . MET A 1 97 ? 2.207 -6.160 0.393 1.00 96.06 97 MET A CA 1
ATOM 735 C C . MET A 1 97 ? 2.184 -6.282 -1.128 1.00 96.06 97 MET A C 1
ATOM 737 O O . MET A 1 97 ? 1.690 -7.275 -1.667 1.00 96.06 97 MET A O 1
ATOM 741 N N . LEU A 1 98 ? 2.776 -5.301 -1.804 1.00 97.69 98 LEU A N 1
ATOM 742 C CA . LEU A 1 98 ? 2.965 -5.255 -3.248 1.00 97.69 98 LEU A CA 1
ATOM 743 C C . LEU A 1 98 ? 4.451 -5.265 -3.604 1.00 97.69 98 LEU A C 1
ATOM 745 O O . LEU A 1 98 ? 5.283 -4.722 -2.871 1.00 97.69 98 LEU A O 1
ATOM 749 N N . PHE A 1 99 ? 4.781 -5.847 -4.756 1.00 97.19 99 PHE A N 1
ATOM 750 C CA . PHE A 1 99 ? 6.138 -5.801 -5.293 1.00 97.19 99 PHE A CA 1
ATOM 751 C C . PHE A 1 99 ? 6.155 -5.833 -6.826 1.00 97.19 99 PHE A C 1
ATOM 753 O O . PHE A 1 99 ? 5.752 -6.817 -7.447 1.00 97.19 99 PHE A O 1
ATOM 760 N N . GLY A 1 100 ? 6.644 -4.748 -7.420 1.00 94.94 100 GLY A N 1
ATOM 761 C CA . GLY A 1 100 ? 6.668 -4.487 -8.858 1.00 94.94 100 GLY A CA 1
ATOM 762 C C . GLY A 1 100 ? 7.960 -4.877 -9.576 1.00 94.94 100 GLY A C 1
ATOM 763 O O . GLY A 1 100 ? 8.218 -4.3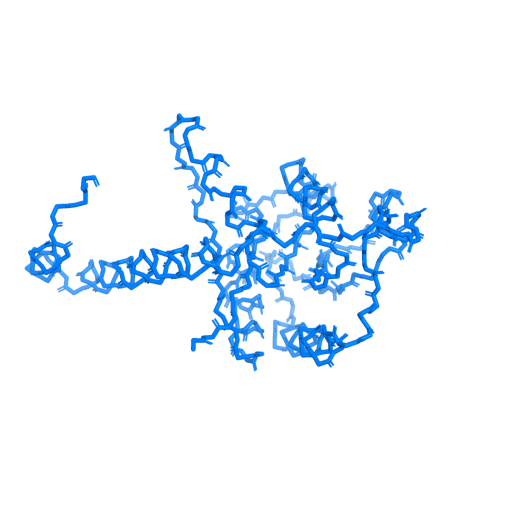77 -10.670 1.00 94.94 100 GLY A O 1
ATOM 764 N N . ASP A 1 101 ? 8.818 -5.698 -8.964 1.00 88.00 101 ASP A N 1
ATOM 765 C CA . ASP A 1 101 ? 10.095 -6.099 -9.558 1.00 88.00 101 ASP A CA 1
ATOM 766 C C . ASP A 1 101 ? 10.281 -7.625 -9.601 1.00 88.00 101 ASP A C 1
ATOM 768 O O . ASP A 1 101 ? 9.598 -8.409 -8.936 1.00 88.00 101 ASP A O 1
ATOM 772 N N . THR A 1 102 ? 11.241 -8.052 -10.414 1.00 83.19 102 THR A N 1
ATOM 773 C CA . THR A 1 102 ? 11.652 -9.454 -10.582 1.00 83.19 102 THR A CA 1
ATOM 774 C C . THR A 1 102 ? 12.659 -9.907 -9.525 1.00 83.19 102 THR A C 1
ATOM 776 O O . THR A 1 102 ? 12.897 -11.103 -9.371 1.00 83.19 102 THR A O 1
ATOM 779 N N . GLY A 1 103 ? 13.222 -8.962 -8.767 1.00 82.94 103 GLY A N 1
ATOM 780 C CA . GLY A 1 103 ? 14.181 -9.230 -7.705 1.00 82.94 103 GLY A CA 1
ATOM 781 C C . GLY A 1 103 ? 13.618 -10.014 -6.515 1.00 82.94 103 GLY A C 1
ATOM 782 O O . GLY A 1 103 ? 12.423 -10.333 -6.408 1.00 82.94 103 GLY A O 1
ATOM 783 N N . ALA A 1 104 ? 14.523 -10.315 -5.587 1.00 86.44 104 ALA A N 1
ATOM 784 C CA . ALA A 1 104 ? 14.180 -10.888 -4.296 1.00 86.44 104 ALA A CA 1
ATOM 785 C C . ALA A 1 104 ? 13.762 -9.786 -3.314 1.00 86.44 104 ALA A C 1
ATOM 787 O O . ALA A 1 104 ? 14.358 -8.710 -3.270 1.00 86.44 104 ALA A O 1
ATOM 788 N N . LEU A 1 105 ? 12.754 -10.089 -2.500 1.00 91.12 105 LEU A N 1
ATOM 789 C CA . LEU A 1 105 ? 12.430 -9.294 -1.322 1.00 91.12 105 LEU A CA 1
ATOM 790 C C . LEU A 1 105 ? 13.481 -9.528 -0.221 1.00 91.12 105 LEU A C 1
ATOM 792 O O . LEU A 1 105 ? 14.092 -10.602 -0.186 1.00 91.12 105 LEU A O 1
ATOM 796 N N . PRO A 1 106 ? 13.673 -8.576 0.709 1.00 88.94 106 PRO A N 1
ATOM 797 C CA . PRO A 1 106 ? 14.515 -8.790 1.882 1.00 88.94 106 PRO A CA 1
ATOM 798 C C . PRO A 1 106 ? 14.067 -9.993 2.720 1.00 88.94 106 PRO A C 1
ATOM 800 O O . PRO A 1 106 ? 12.877 -10.303 2.796 1.00 88.94 106 PRO A O 1
ATOM 803 N N . PHE A 1 107 ? 15.028 -10.640 3.384 1.00 88.25 107 PHE A N 1
ATOM 804 C CA . PHE A 1 107 ? 14.857 -11.928 4.067 1.00 88.25 107 PHE A CA 1
ATOM 805 C C . PHE A 1 107 ? 13.634 -12.007 5.000 1.00 88.25 107 PHE A C 1
ATOM 807 O O . PHE A 1 107 ? 12.893 -12.988 4.956 1.00 88.25 107 PHE A O 1
ATOM 814 N N . ASP A 1 108 ? 13.384 -10.984 5.820 1.00 85.88 108 ASP A N 1
ATOM 815 C CA . ASP A 1 108 ? 12.307 -11.033 6.817 1.00 85.88 108 ASP A CA 1
ATOM 816 C C . ASP A 1 108 ? 10.901 -10.941 6.209 1.00 85.88 108 ASP A C 1
ATOM 818 O O . ASP A 1 108 ? 9.968 -11.581 6.706 1.00 85.88 108 ASP A O 1
ATOM 822 N N . VAL A 1 109 ? 10.749 -10.217 5.098 1.00 88.06 109 VAL A N 1
ATOM 823 C CA . VAL A 1 109 ? 9.458 -10.028 4.412 1.00 88.06 109 VAL A CA 1
ATOM 824 C C . VAL A 1 109 ? 9.246 -11.007 3.256 1.00 88.06 109 VAL A C 1
ATOM 826 O O . VAL A 1 109 ? 8.108 -11.244 2.871 1.00 88.06 109 VAL A O 1
ATOM 829 N N . ALA A 1 110 ? 10.306 -11.624 2.724 1.00 88.75 110 ALA A N 1
ATOM 830 C CA . ALA A 1 110 ? 10.218 -12.530 1.578 1.00 88.75 110 ALA A CA 1
ATOM 831 C C . ALA A 1 110 ? 9.268 -13.736 1.763 1.00 88.75 110 ALA A C 1
ATOM 833 O O . ALA A 1 110 ? 8.608 -14.100 0.790 1.00 88.75 110 ALA A O 1
ATOM 834 N N . PRO A 1 111 ? 9.150 -14.358 2.956 1.00 86.25 111 PRO A N 1
ATOM 835 C CA . PRO A 1 111 ? 8.210 -15.464 3.173 1.00 86.25 111 PRO A CA 1
ATOM 836 C C . PRO A 1 111 ? 6.753 -15.025 3.344 1.00 86.25 111 PRO A C 1
ATOM 838 O O . PRO A 1 111 ? 5.858 -15.870 3.338 1.00 86.25 111 PRO A O 1
ATOM 841 N N . LEU A 1 112 ? 6.504 -13.730 3.548 1.00 87.31 112 LEU A N 1
ATOM 842 C CA . LEU A 1 112 ? 5.160 -13.203 3.746 1.00 87.31 112 LEU A CA 1
ATOM 843 C C . LEU A 1 112 ? 4.449 -13.034 2.395 1.00 87.31 112 LEU A C 1
ATOM 845 O O . LEU A 1 112 ? 5.070 -12.798 1.355 1.00 87.31 112 LEU A O 1
ATOM 849 N N . HIS A 1 113 ? 3.120 -13.154 2.402 1.00 88.12 113 HIS A N 1
ATOM 850 C CA . HIS A 1 113 ? 2.344 -13.101 1.168 1.00 88.12 113 HIS A CA 1
ATOM 851 C C . HIS A 1 113 ? 2.441 -11.716 0.516 1.00 88.12 113 HIS A C 1
ATOM 853 O O . HIS A 1 113 ? 2.049 -10.711 1.104 1.00 88.12 113 HIS A O 1
ATOM 859 N N . THR A 1 114 ? 2.959 -11.679 -0.711 1.00 93.62 114 THR A N 1
ATOM 860 C CA . THR A 1 114 ? 3.134 -10.450 -1.489 1.00 93.62 114 THR A CA 1
ATOM 861 C C . THR A 1 114 ? 2.468 -10.606 -2.845 1.00 93.62 114 THR A C 1
ATOM 863 O O . THR A 1 114 ? 2.759 -11.556 -3.578 1.00 93.62 114 THR A O 1
ATOM 866 N N . LEU A 1 115 ? 1.608 -9.657 -3.204 1.00 96.12 115 LEU A N 1
ATOM 867 C CA . LEU A 1 115 ? 1.076 -9.551 -4.551 1.00 96.12 115 LEU A CA 1
ATOM 868 C C . LEU A 1 115 ? 2.145 -8.944 -5.460 1.00 96.12 115 LEU A C 1
ATOM 870 O O . LEU A 1 115 ? 2.548 -7.791 -5.305 1.00 96.12 115 LEU A O 1
ATOM 874 N N . ARG A 1 116 ? 2.604 -9.728 -6.430 1.00 96.19 116 ARG A N 1
ATOM 875 C CA . ARG A 1 116 ? 3.508 -9.229 -7.464 1.00 96.19 116 ARG A CA 1
ATOM 876 C C . ARG A 1 116 ? 2.714 -8.619 -8.610 1.00 96.19 116 ARG A C 1
ATOM 878 O O . ARG A 1 116 ? 1.672 -9.150 -8.989 1.00 96.19 116 ARG A O 1
ATOM 885 N N . TYR A 1 117 ? 3.226 -7.529 -9.161 1.00 96.75 117 TYR A N 1
ATOM 886 C CA . TYR A 1 117 ? 2.700 -6.914 -10.374 1.00 96.75 117 TYR A CA 1
ATOM 887 C C . TYR A 1 117 ? 3.846 -6.617 -11.341 1.00 96.75 117 TYR A C 1
ATOM 889 O O . TYR A 1 117 ? 5.004 -6.504 -10.944 1.00 96.75 117 TYR A O 1
ATOM 897 N N . GLU A 1 118 ? 3.531 -6.516 -12.626 1.00 95.69 118 GLU A N 1
ATOM 898 C CA . GLU A 1 118 ? 4.532 -6.257 -13.656 1.00 95.69 118 GLU A CA 1
ATOM 899 C C . GLU A 1 118 ? 4.575 -4.779 -14.026 1.00 95.69 118 GLU A C 1
ATOM 901 O O . GLU A 1 118 ? 3.571 -4.067 -13.979 1.00 95.69 118 GLU A O 1
ATOM 906 N N . LEU A 1 119 ? 5.757 -4.326 -14.429 1.00 95.19 119 LEU A N 1
ATOM 907 C CA . LEU A 1 119 ? 6.014 -2.965 -14.882 1.00 95.19 119 LEU A CA 1
ATOM 908 C C . LEU A 1 119 ? 6.472 -2.992 -16.341 1.00 95.19 119 LEU A C 1
ATOM 910 O O . LEU A 1 119 ? 7.341 -3.794 -16.690 1.00 95.19 119 LEU A O 1
ATOM 914 N N . VAL A 1 120 ? 5.988 -2.064 -17.166 1.00 94.44 120 VAL A N 1
ATOM 915 C CA . VAL A 1 120 ? 6.512 -1.848 -18.530 1.00 94.44 120 VAL A CA 1
ATOM 916 C C . VAL A 1 120 ? 7.774 -0.977 -18.521 1.00 94.44 120 VAL A C 1
ATOM 918 O O . VAL A 1 120 ? 8.187 -0.451 -17.484 1.00 94.44 120 VAL A O 1
ATOM 921 N N . ALA A 1 121 ? 8.394 -0.786 -19.691 1.00 87.38 121 ALA A N 1
ATOM 922 C CA . ALA A 1 121 ? 9.599 0.035 -19.858 1.00 87.38 121 ALA A CA 1
ATOM 923 C C . ALA A 1 121 ? 9.443 1.487 -19.352 1.00 87.38 121 ALA A C 1
ATOM 925 O O . ALA A 1 121 ? 10.421 2.097 -18.936 1.00 87.38 121 ALA A O 1
ATOM 926 N N . GLY A 1 122 ? 8.218 2.026 -19.333 1.00 88.88 122 GLY A N 1
ATOM 927 C CA . GLY A 1 122 ? 7.921 3.371 -18.823 1.00 88.88 122 GLY A CA 1
ATOM 928 C C . GLY A 1 122 ? 7.877 3.505 -17.294 1.00 88.88 122 GLY A C 1
ATOM 929 O O . GLY A 1 122 ? 7.722 4.623 -16.799 1.00 88.88 122 GLY A O 1
ATOM 930 N N . GLY A 1 123 ? 7.999 2.398 -16.552 1.00 92.44 123 GLY A N 1
ATOM 931 C CA . GLY A 1 123 ? 7.921 2.403 -15.089 1.00 92.44 123 GLY A CA 1
ATOM 932 C C . GLY A 1 123 ? 6.501 2.430 -14.530 1.00 92.44 123 GLY A C 1
ATOM 933 O O . GLY A 1 123 ? 6.324 2.738 -13.357 1.00 92.44 123 GLY A O 1
ATOM 934 N N . VAL A 1 124 ? 5.498 2.124 -15.354 1.00 96.31 124 VAL A N 1
ATOM 935 C CA . VAL A 1 124 ? 4.081 2.048 -14.961 1.00 96.31 124 VAL A CA 1
ATOM 936 C C . VAL A 1 124 ? 3.611 0.588 -14.945 1.00 96.31 124 VAL A C 1
ATOM 938 O O . VAL A 1 124 ? 4.237 -0.238 -15.622 1.00 96.31 124 VAL A O 1
ATOM 941 N N . PRO A 1 125 ? 2.542 0.242 -14.200 1.00 96.56 125 PRO A N 1
ATOM 942 C CA . PRO A 1 125 ? 1.988 -1.112 -14.210 1.00 96.56 125 PRO A CA 1
ATOM 943 C C . PRO A 1 125 ? 1.642 -1.584 -15.628 1.00 96.56 125 PRO A C 1
ATOM 945 O O . PRO A 1 125 ? 1.066 -0.824 -16.405 1.00 96.56 125 PRO A O 1
ATOM 948 N N . ALA A 1 126 ? 1.997 -2.826 -15.963 1.00 96.69 126 ALA A N 1
ATOM 949 C CA . ALA A 1 126 ? 1.744 -3.413 -17.280 1.00 96.69 126 ALA A CA 1
ATOM 950 C C . ALA A 1 126 ? 0.264 -3.743 -17.501 1.00 96.69 126 ALA A C 1
ATOM 952 O O . ALA A 1 126 ? -0.294 -3.400 -18.539 1.00 96.69 126 ALA A O 1
ATOM 953 N N . ASP A 1 127 ? -0.369 -4.346 -16.495 1.00 97.00 127 ASP A N 1
ATOM 954 C CA . ASP A 1 127 ? -1.810 -4.586 -16.449 1.00 97.00 127 ASP A CA 1
ATOM 955 C C . ASP A 1 127 ? -2.367 -4.087 -15.103 1.00 97.00 127 ASP A C 1
ATOM 957 O O . ASP A 1 127 ? -2.522 -4.860 -14.148 1.00 97.00 127 ASP A O 1
ATOM 961 N N . PRO A 1 128 ? -2.613 -2.768 -14.974 1.00 96.56 128 PRO A N 1
ATOM 962 C CA . PRO A 1 128 ? -3.123 -2.196 -13.734 1.00 96.56 128 PRO A CA 1
ATOM 963 C C . PRO A 1 128 ? -4.500 -2.750 -13.358 1.00 96.56 128 PRO A C 1
ATOM 965 O O . PRO A 1 128 ? -4.791 -2.858 -12.171 1.00 96.56 128 PRO A O 1
ATOM 968 N N . ALA A 1 129 ? -5.332 -3.138 -14.331 1.00 97.38 129 ALA A N 1
ATOM 969 C CA . ALA A 1 129 ? -6.679 -3.640 -14.074 1.00 97.38 129 ALA A CA 1
ATOM 970 C C . ALA A 1 129 ? -6.650 -5.043 -13.454 1.00 97.38 129 ALA A C 1
ATOM 972 O O . ALA A 1 129 ? -7.308 -5.276 -12.438 1.00 97.38 129 ALA A O 1
ATOM 973 N N . ALA A 1 130 ? -5.853 -5.960 -14.011 1.00 97.69 130 ALA A N 1
ATOM 974 C CA . ALA A 1 130 ? -5.690 -7.296 -13.441 1.00 97.69 130 ALA A CA 1
ATOM 975 C C . ALA A 1 130 ? -5.030 -7.243 -12.056 1.00 97.69 130 ALA A C 1
ATOM 977 O O . ALA A 1 130 ? -5.488 -7.908 -11.122 1.00 97.69 130 ALA A O 1
ATOM 978 N N . ALA A 1 131 ? -3.996 -6.411 -11.893 1.00 97.75 131 ALA A N 1
ATOM 979 C CA . ALA A 1 131 ? -3.336 -6.232 -10.604 1.00 97.75 131 ALA A CA 1
ATOM 980 C C . ALA A 1 131 ? -4.273 -5.602 -9.557 1.00 97.75 131 ALA A C 1
ATOM 982 O O . ALA A 1 131 ? -4.301 -6.053 -8.411 1.00 97.75 131 ALA A O 1
ATOM 983 N N . ALA A 1 132 ? -5.096 -4.622 -9.950 1.00 98.38 132 ALA A N 1
ATOM 984 C CA . ALA A 1 132 ? -6.107 -4.040 -9.075 1.00 98.38 132 ALA A CA 1
ATOM 985 C C . ALA A 1 132 ? -7.163 -5.074 -8.663 1.00 98.38 132 ALA A C 1
ATOM 987 O O . ALA A 1 132 ? -7.466 -5.185 -7.480 1.00 98.38 132 ALA A O 1
ATOM 988 N N . ALA A 1 133 ? -7.668 -5.888 -9.595 1.00 98.31 133 ALA A N 1
ATOM 989 C CA . ALA A 1 133 ? -8.626 -6.950 -9.286 1.00 98.31 133 ALA A CA 1
ATOM 990 C C . ALA A 1 133 ? -8.047 -7.990 -8.308 1.00 98.31 133 ALA A C 1
ATOM 992 O O . ALA A 1 133 ? -8.728 -8.418 -7.371 1.00 98.31 133 ALA A O 1
ATOM 993 N N . ALA A 1 134 ? -6.775 -8.366 -8.482 1.00 97.88 134 ALA A N 1
ATOM 994 C CA . ALA A 1 134 ? -6.077 -9.255 -7.559 1.00 97.88 134 ALA A CA 1
ATOM 995 C C . ALA A 1 134 ? -5.926 -8.630 -6.161 1.00 97.88 134 ALA A C 1
ATOM 997 O O . ALA A 1 134 ? -6.189 -9.303 -5.164 1.00 97.88 134 ALA A O 1
ATOM 998 N N . LEU A 1 135 ? -5.567 -7.345 -6.082 1.00 98.06 135 LEU A N 1
ATOM 999 C CA . LEU A 1 135 ? -5.476 -6.612 -4.818 1.00 98.06 135 LEU A CA 1
ATOM 1000 C C . LEU A 1 135 ? -6.846 -6.482 -4.135 1.00 98.06 135 LEU A C 1
ATOM 1002 O O . LEU A 1 135 ? -6.953 -6.742 -2.940 1.00 98.06 135 LEU A O 1
ATOM 1006 N N . THR A 1 136 ? -7.910 -6.166 -4.877 1.00 98.06 136 THR A N 1
ATOM 1007 C CA . THR A 1 136 ? -9.284 -6.124 -4.351 1.00 98.06 136 THR A CA 1
ATOM 1008 C C . THR A 1 136 ? -9.690 -7.460 -3.745 1.00 98.06 136 THR A C 1
ATOM 1010 O O . THR A 1 136 ? -10.270 -7.486 -2.661 1.00 98.06 136 THR A O 1
ATOM 1013 N N . ARG A 1 137 ? -9.361 -8.579 -4.403 1.00 96.38 137 ARG A N 1
ATOM 1014 C CA . ARG A 1 137 ? -9.629 -9.916 -3.862 1.00 96.38 137 ARG A CA 1
ATOM 1015 C C . ARG A 1 137 ? -8.919 -10.131 -2.523 1.00 96.38 137 ARG A C 1
ATOM 1017 O O . ARG A 1 137 ? -9.577 -10.532 -1.572 1.00 96.38 137 ARG A O 1
ATOM 1024 N N . LEU A 1 138 ? -7.628 -9.808 -2.429 1.00 94.31 138 LEU A N 1
ATOM 1025 C CA . LEU A 1 138 ? -6.864 -9.946 -1.181 1.00 94.31 138 LEU A CA 1
ATOM 1026 C C . LEU A 1 138 ? -7.406 -9.049 -0.058 1.00 94.31 138 LEU A C 1
ATOM 1028 O O . LEU A 1 138 ? -7.471 -9.474 1.092 1.00 94.31 138 LEU A O 1
ATOM 1032 N N . LEU A 1 139 ? -7.834 -7.825 -0.381 1.00 94.56 139 LEU A N 1
ATOM 1033 C CA . LEU A 1 139 ? -8.450 -6.913 0.587 1.00 94.56 139 LEU A CA 1
ATOM 1034 C C . LEU A 1 139 ? -9.812 -7.423 1.077 1.00 94.56 139 LEU A C 1
ATOM 1036 O O . LEU A 1 139 ? -10.104 -7.324 2.268 1.00 94.56 139 LEU A O 1
ATOM 1040 N N . ASN A 1 140 ? -10.630 -7.994 0.188 1.00 93.56 140 ASN A N 1
ATOM 1041 C CA . ASN A 1 140 ? -11.889 -8.634 0.572 1.00 93.56 140 ASN A CA 1
ATOM 1042 C C . ASN A 1 140 ? -11.636 -9.871 1.445 1.00 93.56 140 ASN A C 1
ATOM 1044 O O . ASN A 1 140 ? -12.246 -9.986 2.498 1.00 93.56 140 ASN A O 1
ATOM 1048 N N . GLU A 1 141 ? -10.683 -10.735 1.084 1.00 90.06 141 GLU A N 1
ATOM 1049 C CA . GLU A 1 141 ? -10.287 -11.891 1.904 1.00 90.06 141 GLU A CA 1
ATOM 1050 C C . GLU A 1 141 ? -9.804 -11.460 3.300 1.00 90.06 141 GLU A C 1
ATOM 1052 O O . GLU A 1 141 ? -10.196 -12.050 4.305 1.00 90.06 141 GLU A O 1
ATOM 1057 N N . ALA A 1 142 ? -9.006 -10.390 3.385 1.00 86.94 142 ALA A N 1
ATOM 1058 C CA . ALA A 1 142 ? -8.549 -9.833 4.656 1.00 86.94 142 ALA A CA 1
ATOM 1059 C C . ALA A 1 142 ? -9.693 -9.240 5.497 1.00 86.94 142 ALA A C 1
ATOM 1061 O O . ALA A 1 142 ? -9.631 -9.271 6.726 1.00 86.94 142 ALA A O 1
ATOM 1062 N N . ARG A 1 143 ? -10.724 -8.678 4.855 1.00 86.31 143 ARG A N 1
ATOM 1063 C CA . ARG A 1 143 ? -11.909 -8.142 5.538 1.00 86.31 143 ARG A CA 1
ATOM 1064 C C . ARG A 1 143 ? -12.822 -9.256 6.030 1.00 86.31 143 ARG A C 1
ATOM 1066 O O . ARG A 1 143 ? -13.257 -9.221 7.174 1.00 86.31 143 ARG A O 1
ATOM 1073 N N . ASP A 1 144 ? -13.114 -10.216 5.167 1.00 83.06 144 ASP A N 1
ATOM 1074 C CA . ASP A 1 144 ? -14.086 -11.271 5.433 1.00 83.06 144 ASP A CA 1
ATOM 1075 C C . ASP A 1 144 ? -13.495 -12.324 6.397 1.00 83.06 144 ASP A C 1
ATOM 1077 O O . ASP A 1 144 ? -14.222 -12.969 7.145 1.00 83.06 144 ASP A O 1
ATOM 1081 N N . GLY A 1 145 ? -12.163 -12.443 6.451 1.00 69.75 145 GLY A N 1
ATOM 1082 C CA . GLY A 1 145 ? -11.429 -13.265 7.413 1.00 69.75 145 GLY A CA 1
ATOM 1083 C C . GLY A 1 145 ? -11.217 -12.633 8.794 1.00 69.75 145 GLY A C 1
ATOM 1084 O O . GLY A 1 145 ? -10.401 -13.151 9.547 1.00 69.75 145 GLY A O 1
ATOM 1085 N N . GLN A 1 146 ? -11.892 -11.534 9.155 1.00 59.44 146 GLN A N 1
ATOM 1086 C CA . GLN A 1 146 ? -11.684 -10.862 10.452 1.00 59.44 146 GLN A CA 1
ATOM 1087 C C . GLN A 1 146 ? -11.965 -11.749 11.679 1.00 59.44 146 GLN A C 1
ATOM 1089 O O . GLN A 1 146 ? -11.354 -11.524 12.723 1.00 59.44 146 GLN A O 1
ATOM 1094 N N . ASP A 1 147 ? -12.806 -12.778 11.543 1.00 53.03 147 ASP A N 1
ATOM 1095 C CA . ASP A 1 147 ? -13.122 -13.726 12.623 1.00 53.03 147 ASP A CA 1
ATOM 1096 C C . ASP A 1 147 ? -12.079 -14.858 12.771 1.00 53.03 147 ASP A C 1
ATOM 1098 O O . ASP A 1 147 ? -12.013 -15.513 13.810 1.00 53.03 147 ASP A O 1
ATOM 1102 N N . ALA A 1 148 ? -11.235 -15.079 11.754 1.00 57.91 148 ALA A N 1
ATOM 1103 C CA . ALA A 1 148 ? -10.116 -16.029 11.771 1.00 57.91 148 ALA A CA 1
ATOM 1104 C C . ALA A 1 148 ? -8.964 -15.525 10.875 1.00 57.91 148 ALA A C 1
ATOM 1106 O O . ALA A 1 148 ? -8.662 -16.119 9.831 1.00 57.91 148 ALA A O 1
ATOM 1107 N N . PRO A 1 149 ? -8.338 -14.393 11.235 1.00 62.06 149 PRO A N 1
ATOM 1108 C CA . PRO A 1 149 ? -7.437 -13.702 10.335 1.00 62.06 149 PRO A CA 1
ATOM 1109 C C . PRO A 1 149 ? -6.168 -14.521 10.114 1.00 62.06 149 PRO A C 1
ATOM 1111 O O . PRO A 1 149 ? -5.493 -14.933 11.059 1.00 62.06 149 PRO A O 1
ATOM 1114 N N . ARG A 1 150 ? -5.802 -14.726 8.844 1.00 68.88 150 ARG A N 1
ATOM 1115 C CA . ARG A 1 150 ? -4.502 -15.304 8.500 1.00 68.88 150 ARG A CA 1
ATOM 1116 C C . ARG A 1 150 ? -3.426 -14.303 8.910 1.00 68.88 150 ARG A C 1
ATOM 1118 O O . ARG A 1 150 ? -3.251 -13.287 8.246 1.00 68.88 150 ARG A O 1
ATOM 1125 N N . CYS A 1 151 ? -2.750 -14.587 10.020 1.00 77.75 151 CYS A N 1
ATOM 1126 C CA . CYS A 1 151 ? -1.765 -13.684 10.595 1.00 77.75 151 CYS A CA 1
ATOM 1127 C C . CYS A 1 151 ? -0.654 -13.371 9.579 1.00 77.75 151 CYS A C 1
ATOM 1129 O O . CYS A 1 151 ? 0.055 -14.278 9.132 1.00 77.75 151 CYS A O 1
ATOM 1131 N N . ASP A 1 152 ? -0.521 -12.097 9.213 1.00 80.25 152 ASP A N 1
ATOM 1132 C CA . ASP A 1 152 ? 0.496 -11.585 8.286 1.00 80.25 152 ASP A CA 1
ATOM 1133 C C . ASP A 1 152 ? 1.702 -10.972 9.020 1.00 80.25 152 ASP A C 1
ATOM 1135 O O . ASP A 1 152 ? 2.740 -10.713 8.410 1.00 80.25 152 ASP A O 1
ATOM 1139 N N . SER A 1 153 ? 1.609 -10.837 10.347 1.00 82.00 153 SER A N 1
ATOM 1140 C CA . SER A 1 153 ? 2.686 -10.352 11.202 1.00 82.00 153 SER A CA 1
ATOM 1141 C C . SER A 1 153 ? 3.470 -11.485 11.859 1.00 82.00 153 SER A C 1
ATOM 1143 O O . SER A 1 153 ? 2.946 -12.246 12.673 1.00 82.00 153 SER A O 1
ATOM 1145 N N . ARG A 1 154 ? 4.787 -11.519 11.625 1.00 78.69 154 ARG A N 1
ATOM 1146 C CA . ARG A 1 154 ? 5.689 -12.427 12.356 1.00 78.69 154 ARG A CA 1
ATOM 1147 C C . ARG A 1 154 ? 5.670 -12.210 13.868 1.00 78.69 154 ARG A C 1
ATOM 1149 O O . ARG A 1 154 ? 5.872 -13.161 14.611 1.00 78.69 154 ARG A O 1
ATOM 1156 N N . VAL A 1 155 ? 5.439 -10.977 14.325 1.00 81.50 155 VAL A N 1
ATOM 1157 C CA . VAL A 1 155 ? 5.399 -10.659 15.761 1.00 81.50 155 VAL A CA 1
ATOM 1158 C C . VAL A 1 155 ? 4.252 -11.415 16.424 1.00 81.50 155 VAL A C 1
ATOM 1160 O O . VAL A 1 155 ? 4.454 -12.066 17.441 1.00 81.50 155 VAL A O 1
ATOM 1163 N N . PHE A 1 156 ? 3.069 -11.397 15.810 1.00 79.75 156 PHE A N 1
ATOM 1164 C CA . PHE A 1 156 ? 1.889 -12.066 16.356 1.00 79.75 156 PHE A CA 1
ATOM 1165 C C . PHE A 1 156 ? 1.867 -13.577 16.091 1.00 79.75 156 PHE A C 1
ATOM 1167 O O . PHE A 1 156 ? 1.265 -14.305 16.866 1.00 79.75 156 PHE A O 1
ATOM 1174 N N . GLN A 1 157 ? 2.580 -14.074 15.073 1.00 77.31 157 GLN A N 1
ATOM 1175 C CA . GLN A 1 157 ? 2.807 -15.518 14.904 1.00 77.31 157 GLN A CA 1
ATOM 1176 C C . GLN A 1 157 ? 3.658 -16.122 16.031 1.00 77.31 157 GLN A C 1
ATOM 1178 O O . GLN A 1 157 ? 3.518 -17.303 16.329 1.00 77.31 157 GLN A O 1
ATOM 1183 N N . LEU A 1 158 ? 4.559 -15.335 16.631 1.00 78.31 158 LEU A N 1
ATOM 1184 C CA . LEU A 1 158 ? 5.451 -15.786 17.706 1.00 78.31 158 LEU A CA 1
ATOM 1185 C C . LEU A 1 158 ? 4.855 -15.607 19.107 1.00 78.31 158 LEU A C 1
ATOM 1187 O O . LEU A 1 158 ? 5.344 -16.213 20.058 1.00 78.31 158 LEU A O 1
ATOM 1191 N N . LEU A 1 159 ? 3.848 -14.746 19.253 1.00 73.44 159 LEU A N 1
ATOM 1192 C CA . LEU A 1 159 ? 3.257 -14.399 20.540 1.00 73.44 159 LEU A CA 1
ATOM 1193 C C . LEU A 1 159 ? 1.825 -14.944 20.617 1.00 73.44 159 LEU A C 1
ATOM 1195 O O . LEU A 1 159 ? 0.867 -14.215 20.365 1.00 73.44 159 LEU A O 1
ATOM 1199 N N . GLU A 1 160 ? 1.702 -16.224 20.980 1.00 57.94 160 GLU A N 1
ATOM 1200 C CA . GLU A 1 160 ? 0.443 -16.995 20.986 1.00 57.94 160 GLU A CA 1
ATOM 1201 C C . GLU A 1 160 ? -0.681 -16.357 21.835 1.00 57.94 160 GLU A C 1
ATOM 1203 O O . GLU A 1 160 ? -1.850 -16.478 21.479 1.00 57.94 160 GLU A O 1
ATOM 1208 N N . ASP A 1 161 ? -0.337 -15.587 22.879 1.00 61.84 161 ASP A N 1
ATOM 1209 C CA . ASP A 1 161 ? -1.292 -14.985 23.828 1.00 61.84 161 ASP A CA 1
ATOM 1210 C C . ASP A 1 161 ? -1.329 -13.443 23.799 1.00 61.84 161 ASP A C 1
ATOM 1212 O O . ASP A 1 161 ? -1.848 -12.798 24.721 1.00 61.84 161 ASP A O 1
ATOM 1216 N N . HIS A 1 162 ? -0.747 -12.797 22.781 1.00 62.41 162 HIS A N 1
ATOM 1217 C CA . HIS A 1 162 ? -0.704 -11.334 22.768 1.00 62.41 162 HIS A CA 1
ATOM 1218 C C . HIS A 1 162 ? -2.039 -10.733 22.336 1.00 62.41 162 HIS A C 1
ATOM 1220 O O . HIS A 1 162 ? -2.361 -10.626 21.151 1.00 62.41 162 HIS A O 1
ATOM 1226 N N . VAL A 1 163 ? -2.808 -10.279 23.324 1.00 61.56 163 VAL A N 1
ATOM 1227 C CA . VAL A 1 163 ? -4.009 -9.483 23.088 1.00 61.56 163 VAL A CA 1
ATOM 1228 C C . VAL A 1 163 ? -3.584 -8.141 22.507 1.00 61.56 163 VAL A C 1
ATOM 1230 O O . VAL A 1 163 ? -2.977 -7.308 23.183 1.00 61.56 163 VAL A O 1
ATOM 1233 N N . VAL A 1 164 ? -3.920 -7.931 21.236 1.00 63.44 164 VAL A N 1
ATOM 1234 C CA . VAL A 1 164 ? -3.801 -6.635 20.573 1.00 63.44 164 VAL A CA 1
ATOM 1235 C C . VAL A 1 164 ? -4.522 -5.599 21.444 1.00 63.44 164 VAL A C 1
ATOM 1237 O O . VAL A 1 164 ? -5.729 -5.741 21.647 1.00 63.44 164 VAL A O 1
ATOM 1240 N N . PRO A 1 165 ? -3.840 -4.558 21.959 1.00 59.22 165 PRO A N 1
ATOM 1241 C CA . PRO A 1 165 ? -4.500 -3.582 22.813 1.00 59.22 165 PRO A CA 1
ATOM 1242 C C . PRO A 1 165 ? -5.674 -2.948 22.060 1.00 59.22 165 PRO A C 1
ATOM 1244 O O . PRO A 1 165 ? -5.484 -2.417 20.961 1.00 59.22 165 PRO A O 1
ATOM 1247 N N . ASP A 1 166 ? -6.882 -2.981 22.623 1.00 61.47 166 ASP A N 1
ATOM 1248 C CA . ASP A 1 166 ? -8.010 -2.209 22.098 1.00 61.47 166 ASP A CA 1
ATOM 1249 C C . ASP A 1 166 ? -7.756 -0.743 22.464 1.00 61.47 166 ASP A C 1
ATOM 1251 O O . ASP A 1 166 ? -8.148 -0.257 23.526 1.00 61.47 166 ASP A O 1
ATOM 1255 N N . ILE A 1 167 ? -6.993 -0.034 21.621 1.00 56.72 167 ILE A N 1
ATOM 1256 C CA . ILE A 1 167 ? -6.786 1.416 21.734 1.00 56.72 167 ILE A CA 1
ATOM 1257 C C . ILE A 1 167 ? -8.081 2.080 21.247 1.00 56.72 167 ILE A C 1
ATOM 1259 O O . ILE A 1 167 ? -8.128 2.707 20.199 1.00 56.72 167 ILE A O 1
ATOM 1263 N N . ALA A 1 168 ? -9.136 1.864 22.027 1.00 52.75 168 ALA A N 1
ATOM 1264 C CA . ALA A 1 168 ? -10.418 2.531 22.071 1.00 52.75 168 ALA A CA 1
ATOM 1265 C C . ALA A 1 168 ? -11.043 2.873 20.710 1.00 52.75 168 ALA A C 1
ATOM 1267 O O . ALA A 1 168 ? -10.713 3.887 20.088 1.00 52.75 168 ALA A O 1
ATOM 1268 N N . ARG A 1 169 ? -12.089 2.123 20.347 1.00 52.28 169 ARG A N 1
ATOM 1269 C CA . ARG A 1 169 ? -13.171 2.544 19.430 1.00 52.28 169 ARG A CA 1
ATOM 1270 C C . ARG A 1 169 ? -13.431 4.064 19.433 1.00 52.28 169 ARG A C 1
ATOM 1272 O O . ARG A 1 169 ? -13.463 4.663 18.372 1.00 52.28 169 ARG A O 1
ATOM 1279 N N . LEU A 1 170 ? -13.454 4.707 20.608 1.00 48.78 170 LEU A N 1
ATOM 1280 C CA . LEU A 1 170 ? -13.624 6.162 20.767 1.00 48.78 170 LEU A CA 1
ATOM 1281 C C . LEU A 1 170 ? -12.520 7.021 20.119 1.00 48.78 170 LEU A C 1
ATOM 1283 O O . LEU A 1 170 ? -12.827 8.010 19.460 1.00 48.78 170 LEU A O 1
ATOM 1287 N N . LYS A 1 171 ? -11.235 6.664 20.279 1.00 57.66 171 LYS A N 1
ATOM 1288 C CA . LYS A 1 171 ? -10.146 7.365 19.574 1.00 57.66 171 LYS A CA 1
ATOM 1289 C C . LYS A 1 171 ? -10.212 7.100 18.078 1.00 57.66 171 LYS A C 1
ATOM 1291 O O . LYS A 1 171 ? -9.883 7.991 17.310 1.00 57.66 171 LYS A O 1
ATOM 1296 N N . THR A 1 172 ? -10.649 5.904 17.686 1.00 61.16 172 THR A N 1
ATOM 1297 C CA . THR A 1 172 ? -10.813 5.526 16.279 1.00 61.16 172 THR A CA 1
ATOM 1298 C C . THR A 1 172 ? -11.948 6.310 15.616 1.00 61.16 172 THR A C 1
ATOM 1300 O O . THR A 1 172 ? -11.790 6.716 14.473 1.00 61.16 172 THR A O 1
ATOM 1303 N N . ASP A 1 173 ? -13.051 6.582 16.316 1.00 63.31 173 ASP A N 1
ATOM 1304 C CA . ASP A 1 173 ? -14.190 7.332 15.773 1.00 63.31 173 ASP A CA 1
ATOM 1305 C C . ASP A 1 173 ? -13.865 8.823 15.599 1.00 63.31 173 ASP A C 1
ATOM 1307 O O . ASP A 1 173 ? -14.015 9.344 14.497 1.00 63.31 173 ASP A O 1
ATOM 1311 N N . VAL A 1 174 ? -13.294 9.482 16.619 1.00 67.50 174 VAL A N 1
ATOM 1312 C CA . VAL A 1 174 ? -12.811 10.877 16.499 1.00 67.50 174 VAL A CA 1
ATOM 1313 C C . VAL A 1 174 ? -11.740 10.992 15.413 1.00 67.50 174 VAL A C 1
ATOM 1315 O O . VAL A 1 174 ? -11.746 11.918 14.607 1.00 67.50 174 VAL A O 1
ATOM 1318 N N . PHE A 1 175 ? -10.829 10.021 15.356 1.00 73.00 175 PHE A N 1
ATOM 1319 C CA . PHE A 1 175 ? -9.828 9.937 14.302 1.00 73.00 175 PHE A CA 1
ATOM 1320 C C . PHE A 1 175 ? -10.460 9.806 12.912 1.00 73.00 175 PHE A C 1
ATOM 1322 O O . PHE A 1 175 ? -10.063 10.516 11.991 1.00 73.00 175 PHE A O 1
ATOM 1329 N N . ARG A 1 176 ? -11.443 8.913 12.749 1.00 70.62 176 ARG A N 1
ATOM 1330 C CA . ARG A 1 176 ? -12.154 8.708 11.483 1.00 70.62 176 ARG A CA 1
ATOM 1331 C C . ARG A 1 176 ? -12.867 9.983 11.054 1.00 70.62 176 ARG A C 1
ATOM 1333 O O . ARG A 1 176 ? -12.747 10.351 9.891 1.00 70.62 176 ARG A O 1
ATOM 1340 N N . GLU A 1 177 ? -13.534 10.677 11.972 1.00 73.56 177 GLU A N 1
ATOM 1341 C CA . GLU A 1 177 ? -14.168 11.972 11.705 1.00 73.56 177 GLU A CA 1
ATOM 1342 C C . GLU A 1 177 ? -13.145 13.015 11.239 1.00 73.56 177 GLU A C 1
ATOM 1344 O O . GLU A 1 177 ? -13.331 13.628 10.190 1.00 73.56 177 GLU A O 1
ATOM 1349 N N . GLN A 1 178 ? -12.023 13.163 11.951 1.00 76.50 178 GLN A N 1
ATOM 1350 C CA . GLN A 1 178 ? -10.963 14.110 11.587 1.00 76.50 178 GLN A CA 1
ATOM 1351 C C . GLN A 1 178 ? -10.317 13.789 10.235 1.00 76.50 178 GLN A C 1
ATOM 1353 O O . GLN A 1 178 ? -10.050 14.691 9.440 1.00 76.50 178 GLN A O 1
ATOM 1358 N N . VAL A 1 179 ? -10.059 12.509 9.959 1.00 74.94 179 VAL A N 1
ATOM 1359 C CA . VAL A 1 179 ? -9.499 12.059 8.682 1.00 74.94 179 VAL A CA 1
ATOM 1360 C C . VAL A 1 179 ? -10.477 12.312 7.543 1.00 74.94 179 VAL A C 1
ATOM 1362 O O . VAL A 1 179 ? -10.068 12.852 6.519 1.00 74.94 179 VAL A O 1
ATOM 1365 N N . CYS A 1 180 ? -11.755 11.972 7.717 1.00 73.56 180 CYS A N 1
ATOM 1366 C CA . CYS A 1 180 ? -12.765 12.192 6.685 1.00 73.56 180 CYS A CA 1
ATOM 1367 C C . CYS A 1 180 ? -12.954 13.684 6.418 1.00 73.56 180 CYS A C 1
ATOM 1369 O O . CYS A 1 180 ? -12.910 14.092 5.263 1.00 73.56 180 CYS A O 1
ATOM 1371 N N . TYR A 1 181 ? -13.024 14.509 7.467 1.00 77.50 181 TYR A N 1
ATOM 1372 C CA . TYR A 1 181 ? -13.051 15.963 7.326 1.00 77.50 181 TYR A CA 1
ATOM 1373 C C . TYR A 1 181 ? -11.839 16.482 6.541 1.00 77.50 181 TYR A C 1
ATOM 1375 O O . TYR A 1 181 ? -11.988 17.256 5.597 1.00 77.50 181 TYR A O 1
ATOM 1383 N N . ALA A 1 182 ? -10.628 16.020 6.870 1.00 77.75 182 ALA A N 1
ATOM 1384 C CA . ALA A 1 182 ? -9.417 16.423 6.160 1.00 77.75 182 ALA A CA 1
ATOM 1385 C C . ALA A 1 182 ? -9.419 15.974 4.685 1.00 77.75 182 ALA A C 1
ATOM 1387 O O . ALA A 1 182 ? -8.986 16.728 3.809 1.00 77.75 182 ALA A O 1
ATOM 1388 N N . LEU A 1 183 ? -9.919 14.770 4.387 1.00 73.25 183 LEU A N 1
ATOM 1389 C CA . LEU A 1 183 ? -10.047 14.253 3.022 1.00 73.25 183 LEU A CA 1
ATOM 1390 C C . LEU A 1 183 ? -11.087 15.040 2.217 1.00 73.25 183 LEU A C 1
ATOM 1392 O O . LEU A 1 183 ? -10.805 15.433 1.083 1.00 73.25 183 LEU A O 1
ATOM 1396 N N . GLU A 1 184 ? -12.249 15.325 2.801 1.00 80.31 184 GLU A N 1
ATOM 1397 C CA . GLU A 1 184 ? -13.302 16.154 2.207 1.00 80.31 184 GLU A CA 1
ATOM 1398 C C . GLU A 1 184 ? -12.810 17.580 1.947 1.00 80.31 184 GLU A C 1
ATOM 1400 O O . GLU A 1 184 ? -12.970 18.097 0.837 1.00 80.31 184 GLU A O 1
ATOM 1405 N N . ALA A 1 185 ? -12.128 18.188 2.920 1.00 80.31 185 ALA A N 1
ATOM 1406 C CA . ALA A 1 185 ? -11.510 19.502 2.785 1.00 80.31 185 ALA A CA 1
ATOM 1407 C C . ALA A 1 185 ? -10.478 19.522 1.651 1.00 80.31 185 ALA A C 1
ATOM 1409 O O . ALA A 1 185 ? -10.510 20.402 0.785 1.00 80.31 185 ALA A O 1
ATOM 1410 N N . ARG A 1 186 ? -9.598 18.512 1.592 1.00 77.50 186 ARG A N 1
ATOM 1411 C CA . ARG A 1 186 ? -8.598 18.372 0.524 1.00 77.50 186 ARG A CA 1
ATOM 1412 C C . ARG A 1 186 ? -9.259 18.219 -0.843 1.00 77.50 186 ARG A C 1
ATOM 1414 O O . ARG A 1 186 ? -8.854 18.897 -1.787 1.00 77.50 186 ARG A O 1
ATOM 1421 N N . ASN A 1 187 ? -10.271 17.362 -0.962 1.00 78.50 187 ASN A N 1
ATOM 1422 C CA . ASN A 1 187 ? -10.993 17.130 -2.214 1.00 78.50 187 ASN A CA 1
ATOM 1423 C C . ASN A 1 187 ? -11.719 18.398 -2.684 1.00 78.50 187 ASN A C 1
ATOM 1425 O O . ASN A 1 187 ? -11.643 18.746 -3.865 1.00 78.50 187 ASN A O 1
ATOM 1429 N N . THR A 1 188 ? -12.344 19.122 -1.754 1.00 82.38 188 THR A N 1
ATOM 1430 C CA . THR A 1 188 ? -13.011 20.405 -2.009 1.00 82.38 188 THR A CA 1
ATOM 1431 C C . THR A 1 188 ? -12.013 21.446 -2.509 1.00 82.38 188 THR A C 1
ATOM 1433 O O . THR A 1 188 ? -12.223 22.045 -3.562 1.00 82.38 188 THR A O 1
ATOM 1436 N N . LEU A 1 189 ? -10.871 21.604 -1.832 1.00 81.38 189 LEU A N 1
ATOM 1437 C CA . LEU A 1 189 ? -9.805 22.516 -2.255 1.00 81.38 189 LEU A CA 1
ATOM 1438 C C . LEU A 1 189 ? -9.197 22.120 -3.609 1.00 81.38 189 LEU A C 1
ATOM 1440 O O . LEU A 1 189 ? -8.933 22.987 -4.441 1.00 81.38 189 LEU A O 1
ATOM 1444 N N . ALA A 1 190 ? -8.991 20.828 -3.871 1.00 76.94 190 ALA A N 1
ATOM 1445 C CA . ALA A 1 190 ? -8.467 20.337 -5.146 1.00 76.94 190 ALA A CA 1
ATOM 1446 C C . ALA A 1 190 ? -9.455 20.543 -6.310 1.00 76.94 190 ALA A C 1
ATOM 1448 O O . ALA A 1 190 ? -9.043 20.825 -7.438 1.00 76.94 190 ALA A O 1
ATOM 1449 N N . ALA A 1 191 ? -10.761 20.411 -6.065 1.00 81.06 191 ALA A N 1
ATOM 1450 C CA . ALA A 1 191 ? -11.798 20.762 -7.032 1.00 81.06 191 ALA A CA 1
ATOM 1451 C C . ALA A 1 191 ? -11.844 22.280 -7.268 1.00 81.06 191 ALA A C 1
ATOM 1453 O O . ALA A 1 191 ? -11.812 22.726 -8.414 1.00 81.06 191 ALA A O 1
ATOM 1454 N N . ALA A 1 192 ? -11.809 23.073 -6.198 1.00 84.69 192 ALA A N 1
ATOM 1455 C CA . ALA A 1 192 ? -11.820 24.528 -6.262 1.00 84.69 192 ALA A CA 1
ATOM 1456 C C . ALA A 1 192 ? -10.608 25.098 -7.019 1.00 84.69 192 ALA A C 1
ATOM 1458 O O . ALA A 1 192 ? -10.767 25.959 -7.881 1.00 84.69 192 ALA A O 1
ATOM 1459 N N . ARG A 1 193 ? -9.402 24.557 -6.789 1.00 80.25 193 ARG A N 1
ATOM 1460 C CA . ARG A 1 193 ? -8.183 24.934 -7.533 1.00 80.25 193 ARG A CA 1
ATOM 1461 C C . ARG A 1 193 ? -8.325 24.735 -9.041 1.00 80.25 193 ARG A C 1
ATOM 1463 O O . ARG A 1 193 ? -7.779 25.527 -9.801 1.00 80.25 193 ARG A O 1
ATOM 1470 N N . ARG A 1 194 ? -9.062 23.706 -9.476 1.00 84.12 194 ARG A N 1
ATOM 1471 C CA . ARG A 1 194 ? -9.356 23.462 -10.899 1.00 84.12 194 ARG A CA 1
ATOM 1472 C C . ARG A 1 194 ? -10.408 24.424 -11.456 1.00 84.12 194 ARG A C 1
ATOM 1474 O O . ARG A 1 194 ? -10.366 24.727 -12.641 1.00 84.12 194 ARG A O 1
ATOM 1481 N N . ALA A 1 195 ? -11.326 24.897 -10.615 1.00 84.38 195 ALA A N 1
ATOM 1482 C CA . ALA A 1 195 ? -12.420 25.792 -10.993 1.00 84.38 195 ALA A CA 1
ATOM 1483 C C . ALA A 1 195 ? -12.045 27.289 -10.982 1.00 84.38 195 ALA A C 1
ATOM 1485 O O . ALA A 1 195 ? -12.774 28.102 -11.543 1.00 84.38 195 ALA A O 1
ATOM 1486 N N . GLY A 1 196 ? -10.911 27.661 -10.382 1.00 86.50 196 GLY A N 1
ATOM 1487 C CA . GLY A 1 196 ? -10.381 29.026 -10.404 1.00 86.50 196 GLY A CA 1
ATOM 1488 C C . GLY A 1 196 ? -10.463 29.752 -9.059 1.00 86.50 196 GLY A C 1
ATOM 1489 O O . GLY A 1 196 ? -10.892 29.208 -8.043 1.00 86.50 196 GLY A O 1
ATOM 1490 N N . LYS A 1 197 ? -9.990 31.002 -9.043 1.00 82.75 197 LYS A N 1
ATOM 1491 C CA . LYS A 1 197 ? -9.699 31.759 -7.814 1.00 82.75 197 LYS A CA 1
ATOM 1492 C C . LYS A 1 197 ? -10.927 31.975 -6.918 1.00 82.75 197 LYS A C 1
ATOM 1494 O O . LYS A 1 197 ? -10.827 31.784 -5.709 1.00 82.75 197 LYS A O 1
ATOM 1499 N N . ASP A 1 198 ? -12.079 32.282 -7.509 1.00 84.06 198 ASP A N 1
ATOM 1500 C CA . ASP A 1 198 ? -13.321 32.542 -6.767 1.00 84.06 198 ASP A CA 1
ATOM 1501 C C . ASP A 1 198 ? -13.843 31.279 -6.069 1.00 84.06 198 ASP A C 1
ATOM 1503 O O . ASP A 1 198 ? -14.282 31.326 -4.920 1.00 84.06 198 ASP A O 1
ATOM 1507 N N . ALA A 1 199 ? -13.705 30.120 -6.721 1.00 82.06 199 ALA A N 1
ATOM 1508 C CA . ALA A 1 199 ? -14.065 28.832 -6.138 1.00 82.06 199 ALA A CA 1
ATOM 1509 C C . ALA A 1 199 ? -13.154 28.466 -4.956 1.00 82.06 199 ALA A C 1
ATOM 1511 O O . ALA A 1 199 ? -13.626 27.918 -3.961 1.00 82.06 199 ALA A O 1
ATOM 1512 N N . VAL A 1 200 ? -11.857 28.793 -5.031 1.00 82.62 200 VAL A N 1
ATOM 1513 C CA . VAL A 1 200 ? -10.915 28.587 -3.913 1.00 82.62 200 VAL A CA 1
ATOM 1514 C C . VAL A 1 200 ? -11.299 29.450 -2.714 1.00 82.62 200 VAL A C 1
ATOM 1516 O O . VAL A 1 200 ? -11.271 28.970 -1.583 1.00 82.62 200 VAL A O 1
ATOM 1519 N N . GLN A 1 201 ? -11.700 30.698 -2.951 1.00 80.00 201 GLN A N 1
ATOM 1520 C CA . GLN A 1 201 ? -12.081 31.621 -1.886 1.00 80.00 201 GLN A CA 1
ATOM 1521 C C . GLN A 1 201 ? -13.408 31.217 -1.219 1.00 80.00 201 GLN A C 1
ATOM 1523 O O . GLN A 1 201 ? -13.515 31.261 0.005 1.00 80.00 201 GLN A O 1
ATOM 1528 N N . ALA A 1 202 ? -14.377 30.721 -1.995 1.00 80.75 202 ALA A N 1
ATOM 1529 C CA . ALA A 1 202 ? -15.612 30.140 -1.466 1.00 80.75 202 ALA A CA 1
ATOM 1530 C C . ALA A 1 202 ? -15.362 28.856 -0.649 1.00 80.75 202 ALA A C 1
ATOM 1532 O O . ALA A 1 202 ? -15.937 28.679 0.428 1.00 80.75 202 ALA A O 1
ATOM 1533 N N . ALA A 1 203 ? -14.468 27.980 -1.120 1.00 80.94 203 ALA A N 1
ATOM 1534 C CA . ALA A 1 203 ? -14.080 26.773 -0.391 1.00 80.94 203 ALA A CA 1
ATOM 1535 C C . ALA A 1 203 ? -13.402 27.108 0.948 1.00 80.94 203 ALA A C 1
ATOM 1537 O O . ALA A 1 203 ? -13.730 26.501 1.963 1.00 80.94 203 ALA A O 1
ATOM 1538 N N . ALA A 1 204 ? -12.518 28.111 0.971 1.00 78.50 204 ALA A N 1
ATOM 1539 C CA . ALA A 1 204 ? -11.857 28.570 2.194 1.00 78.50 204 ALA A CA 1
ATOM 1540 C C . ALA A 1 204 ? -12.854 29.113 3.236 1.00 78.50 204 ALA A C 1
ATOM 1542 O O . ALA A 1 204 ? -12.754 28.775 4.409 1.00 78.50 204 ALA A O 1
ATOM 1543 N N . LEU A 1 205 ? -13.860 29.886 2.808 1.00 79.25 205 LEU A N 1
ATOM 1544 C CA . LEU A 1 205 ? -14.913 30.397 3.698 1.00 79.25 205 LEU A CA 1
ATOM 1545 C C . LEU A 1 205 ? -15.782 29.283 4.300 1.00 79.25 205 LEU A C 1
ATOM 1547 O O . LEU A 1 205 ? -16.261 29.417 5.421 1.00 79.25 205 LEU A O 1
ATOM 1551 N N . THR A 1 206 ? -15.983 28.193 3.559 1.00 79.19 206 THR A N 1
ATOM 1552 C CA . THR A 1 206 ? -16.819 27.063 3.994 1.00 79.19 206 THR A CA 1
ATOM 1553 C C . THR A 1 206 ? -16.085 26.148 4.979 1.00 79.19 206 THR A C 1
ATOM 1555 O O . THR A 1 206 ? -16.708 25.591 5.876 1.00 79.19 206 THR A O 1
ATOM 1558 N N . LEU A 1 207 ? -14.764 26.000 4.823 1.00 75.19 207 LEU A N 1
ATOM 1559 C CA . LEU A 1 207 ? -13.923 25.134 5.660 1.00 75.19 207 LEU A CA 1
ATOM 1560 C C . LEU A 1 207 ? -13.480 25.789 6.984 1.00 75.19 207 LEU A C 1
ATOM 1562 O O . LEU A 1 207 ? -12.979 25.090 7.863 1.00 75.19 207 LEU A O 1
ATOM 1566 N N . GLY A 1 208 ? -13.679 27.104 7.142 1.00 65.69 208 GLY A N 1
ATOM 1567 C CA . GLY A 1 208 ? -13.260 27.859 8.330 1.00 65.69 208 GLY A CA 1
ATOM 1568 C C . GLY A 1 208 ? -11.735 27.941 8.505 1.00 65.69 208 GLY A C 1
ATOM 1569 O O . GLY A 1 208 ? -10.970 27.449 7.673 1.00 65.69 208 GLY A O 1
ATOM 1570 N N . ASP A 1 209 ? -11.277 28.576 9.590 1.00 50.66 209 ASP A N 1
ATOM 1571 C CA . ASP A 1 209 ? -9.852 28.590 9.948 1.00 50.66 209 ASP A CA 1
ATOM 1572 C C . ASP A 1 209 ? -9.445 27.230 10.535 1.00 50.66 209 ASP A C 1
ATOM 1574 O O . ASP A 1 209 ? -9.893 26.828 11.611 1.00 50.66 209 ASP A O 1
ATOM 1578 N N . LEU A 1 210 ? -8.566 26.524 9.819 1.00 46.81 210 LEU A N 1
ATOM 1579 C CA . LEU A 1 210 ? -7.845 25.359 10.329 1.00 46.81 210 LEU A CA 1
ATOM 1580 C C . LEU A 1 210 ? -6.810 25.850 11.356 1.00 46.81 210 LEU A C 1
ATOM 1582 O O . LEU A 1 210 ? -5.679 26.169 10.987 1.00 46.81 210 LEU A O 1
ATOM 1586 N N . SER A 1 211 ? -7.223 25.960 12.621 1.00 34.75 211 SER A N 1
ATOM 1587 C CA . SER A 1 211 ? -6.330 26.197 13.770 1.00 34.75 211 SER A CA 1
ATOM 1588 C C . SER A 1 211 ? -5.960 24.906 14.487 1.00 34.75 211 SER A C 1
ATOM 1590 O O . SER A 1 211 ? -6.815 23.992 14.536 1.00 34.75 211 SER A O 1
#

Mean predicted aligned error: 8.62 Å

Sequence (211 aa):
MRPLCFVLIPFGRKTIPSGRTVDFDAVYSALIRPAIEAAGMEALREDGEAVGGTIHKAAHERLILCDFAVADLTLASPNVFYELGLRHGRRPATTVMLFGDTGALPFDVAPLHTLRYELVAGGVPADPAAAAAALTRLLNEARDGQDAPRCDSRVFQLLEDHVVPDIARLKTDVFREQVCYALEARNTLAAARRAGKDAVQAAALTLGDLS

Solvent-accessible surface area (backbone atoms only — not comparable to full-atom values): 11887 Å² total; per-residue (Å²): 134,66,52,40,28,30,45,40,64,68,74,48,73,44,71,23,90,90,71,48,54,34,30,36,53,51,38,39,66,56,20,52,45,54,12,36,46,74,51,59,30,42,68,44,63,79,78,84,86,76,89,69,82,65,59,60,59,59,51,53,50,47,55,68,63,30,69,30,35,39,37,49,50,50,61,68,47,68,67,50,53,52,51,51,48,54,37,30,71,68,34,45,45,40,63,46,35,35,33,53,62,90,72,83,63,62,81,89,60,50,84,47,81,60,52,71,44,55,55,41,96,84,16,32,56,62,52,29,66,63,47,13,53,53,47,19,50,54,51,41,52,44,59,73,26,66,90,69,54,73,66,67,12,71,60,46,72,73,38,89,82,68,74,68,78,82,79,40,73,68,59,46,50,56,48,48,52,53,51,51,51,51,51,52,52,51,50,48,47,58,51,15,64,75,70,34,71,69,41,36,54,54,46,47,68,73,68,52,84,90,123

pLDDT: mean 82.7, std 15.0, range [34.75, 98.5]

Secondary structure (DSSP, 8-state):
-PPEEEEE---SEEE-TTS-EEEHHHHIIIIIHHHHHHTT-EEEEPPS--SSSSHHHHHHHHHHH-SEEEEE-TT--HHHHHHHHHHHHH-SS-EEEEE-SSSPPPTTTTTS-EEE--B-TTSSBSSHHHHHHHHHHHHHHHHHGGGS-----HHHHH-TT-------HHHHHHHHHHHHHHHHHHHHHHHHHHH-HHHHHHHHHHH----

Foldseek 3Di:
DAAEEEEAWDAAWDQAPVRAIAGRVLCCPLAVQLLQVLLRHHYDYDDDDDPDDPVVVLSLVCLLLGPAYEQECARVDPVSVVSVLSNLLQPQFRYEYEYADPDADPDVQRVADYQYFYADNVNHTPCSPVNSNVSSVVNNCRVVCPVPGPGRHPNCVVVVPDDRDCPDPVVSVVSVVVVVLVVVLVVQCVVQVVVDDVSNVVSDVVNDDPD

Nearest PDB structures (foldseek):
  4jem-assembly1_A  TM=6.221E-01  e=3.680E-04  Streptomyces rimofaciens
  3fni-assembly1_A  TM=5.141E-01  e=5.582E-02  Nostoc sp. PCC 7120 = FACHB-418
  2yim-assembly2_D  TM=4.175E-01  e=1.460E+00  Mycobacterium tuberculosis H37Rv
  5ipv-assembly1_C  TM=3.477E-01  e=3.101E+00  Xenopus laevis

Radius of gyration: 18.03 Å; Cα contacts (8 Å, |Δi|>4): 286; chains: 1; bounding box: 37×50×44 Å